Protein AF-A0A0H5C023-F1 (afdb_monomer)

Sequence (303 aa):
MDQTEVYETSSVDDDYALANEPELTTRDSIEELHVDLDAVRDKFERSGAVHNCCSDFDDRIDHGGKGFKTYGRQPLTVRIDLLKQELDELISEIDETNDEKAQSEKDQLIRLFEEAQTKVKQRGKIVLSSLDAVQPEVNECHKNAAVDSGSLVRLEDRISQLEGLIGKTDDSSSLQQQINQLQRHLQLVSSDSMLQQIMGTVEQVNKRFEQSIALRRNVEMEIEIQEDVKIHELYELVIATKDIQHQLPLLIDRLESLNELHFKTATAVSTVDEMDDKLMTLSKDLDNWEHCLSQLESKFQSI

Secondary structure (DSSP, 8-state):
----S----------------------TTS------HHHHHHHHHHT-------------TTS--SS--------HHHHHHHHHHHHHHHHHHHHHS--HHHHHHHHHHHHHHHHHHHHHHHHHHHHHHHHTT---------SSS-S-HHHHHHHHHHHHHHHHHH----TTS-HHHHHHHHHHHHHHHHTHHHHHHHHHHHHHHHHHHHHHHHHHHTS-----HHHHHHHHHHHHHHHHHHHHHHHHHHHHHHHHHHHHHHHHHHHHHHHHHHHHHHHHHHHHHHHHHHHHHHHHHHHHHT-

Structure (mmCIF, N/CA/C/O backbone):
data_AF-A0A0H5C023-F1
#
_entry.id   AF-A0A0H5C023-F1
#
loop_
_atom_site.group_PDB
_atom_site.id
_atom_site.type_symbol
_atom_site.label_atom_id
_atom_site.label_alt_id
_atom_site.label_comp_id
_atom_site.label_asym_id
_atom_site.label_entity_id
_atom_site.label_seq_id
_atom_site.pdbx_PDB_ins_code
_atom_site.Cartn_x
_atom_site.Cartn_y
_atom_site.Cartn_z
_atom_site.occupancy
_atom_site.B_iso_or_equiv
_atom_site.auth_seq_id
_atom_site.auth_comp_id
_atom_site.auth_asym_id
_atom_site.auth_atom_id
_atom_site.pdbx_PDB_model_num
ATOM 1 N N . MET A 1 1 ? -12.651 42.160 31.215 1.00 43.47 1 MET A N 1
ATOM 2 C CA . MET A 1 1 ? -13.299 42.069 29.896 1.00 43.47 1 MET A CA 1
ATOM 3 C C . MET A 1 1 ? -13.308 40.595 29.566 1.00 43.47 1 MET A C 1
ATOM 5 O O . MET A 1 1 ? -12.306 40.116 29.066 1.00 43.47 1 MET A O 1
ATOM 9 N N . ASP A 1 2 ? -14.368 39.886 29.947 1.00 55.00 2 ASP A N 1
ATOM 10 C CA . ASP A 1 2 ? -14.597 38.525 29.455 1.00 55.00 2 ASP A CA 1
ATOM 11 C C . ASP A 1 2 ? -15.276 38.669 28.103 1.00 55.00 2 ASP A C 1
ATOM 13 O O . ASP A 1 2 ? -16.466 38.972 28.019 1.00 55.00 2 ASP A O 1
ATOM 17 N N . GLN A 1 3 ? -14.481 38.582 27.045 1.00 68.38 3 GLN A N 1
ATOM 18 C CA . GLN A 1 3 ? -15.005 38.366 25.709 1.00 68.38 3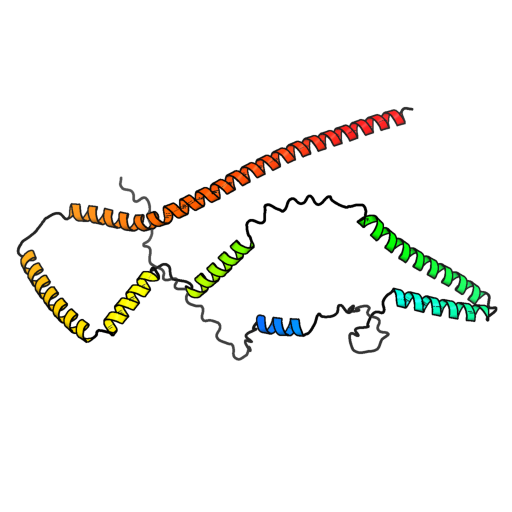 GLN A CA 1
ATOM 19 C C . GLN A 1 3 ? -14.868 36.878 25.438 1.00 68.38 3 GLN A C 1
ATOM 21 O O . GLN A 1 3 ? -13.769 36.338 25.507 1.00 68.38 3 GLN A O 1
ATOM 26 N N . THR A 1 4 ? -15.989 36.225 25.157 1.00 73.19 4 THR A N 1
ATOM 27 C CA . THR A 1 4 ? -16.009 34.874 24.607 1.00 73.19 4 THR A CA 1
ATOM 28 C C . THR A 1 4 ? -15.176 34.884 23.326 1.00 73.19 4 THR A C 1
ATOM 30 O O . THR A 1 4 ? -15.467 35.662 22.416 1.00 73.19 4 THR A O 1
ATOM 33 N N . GLU A 1 5 ? -14.113 34.076 23.275 1.00 79.81 5 GLU A N 1
ATOM 34 C CA . GLU A 1 5 ? -13.172 34.050 22.142 1.00 79.81 5 GLU A CA 1
ATOM 35 C C . GLU A 1 5 ? -13.842 33.589 20.843 1.00 79.81 5 GLU A C 1
ATOM 37 O O . GLU A 1 5 ? -13.402 33.934 19.748 1.00 79.81 5 GLU A O 1
ATOM 42 N N . VAL A 1 6 ? -14.943 32.850 20.970 1.00 81.56 6 VAL A N 1
ATOM 43 C CA . VAL A 1 6 ? -15.654 32.236 19.860 1.00 81.56 6 VAL A CA 1
ATOM 44 C C . VAL A 1 6 ? -17.160 32.434 20.049 1.00 81.56 6 VAL A C 1
ATOM 46 O O . VAL A 1 6 ? -17.727 32.055 21.074 1.00 81.56 6 VAL A O 1
ATOM 49 N N . TYR A 1 7 ? -17.805 33.059 19.060 1.00 83.81 7 TYR A N 1
ATOM 50 C CA . TYR A 1 7 ? -19.263 33.173 18.963 1.00 83.81 7 TYR A CA 1
ATOM 51 C C . TYR A 1 7 ? -19.748 32.195 17.897 1.00 83.81 7 TYR A C 1
ATOM 53 O O . TYR A 1 7 ? -19.774 32.523 16.711 1.00 83.81 7 TYR A O 1
ATOM 61 N N . GLU A 1 8 ? -20.115 30.994 18.325 1.00 83.69 8 GLU A N 1
ATOM 62 C CA . GLU A 1 8 ? -20.654 29.952 17.453 1.00 83.69 8 GLU A CA 1
ATOM 63 C C . GLU A 1 8 ? -22.173 29.831 17.605 1.00 83.69 8 GLU A C 1
ATOM 65 O O . GLU A 1 8 ? -22.750 30.069 18.670 1.00 83.69 8 GLU A O 1
ATOM 70 N N . THR A 1 9 ? -22.842 29.476 16.508 1.00 80.44 9 THR A N 1
ATOM 71 C CA . THR A 1 9 ? -24.233 29.018 16.537 1.00 80.44 9 THR A CA 1
ATOM 72 C C . THR A 1 9 ? -24.276 27.638 17.185 1.00 80.44 9 THR A C 1
ATOM 74 O O . THR A 1 9 ? -23.413 26.820 16.884 1.00 80.44 9 THR A O 1
ATOM 77 N N . SER A 1 10 ? -25.266 27.380 18.051 1.00 79.69 10 SER A N 1
ATOM 78 C CA . SER A 1 10 ? -25.478 26.074 18.700 1.00 79.69 10 SER A CA 1
ATOM 79 C C . SER A 1 10 ? -25.239 24.938 17.709 1.00 79.69 10 SER A C 1
ATOM 81 O O . SER A 1 10 ? -25.924 24.898 16.686 1.00 79.69 10 SER A O 1
ATOM 83 N N . SER A 1 11 ? -24.296 24.043 18.021 1.00 71.94 11 SER A N 1
ATOM 84 C CA . SER A 1 11 ? -24.100 22.801 17.275 1.00 71.94 11 SER A CA 1
ATOM 85 C C . SER A 1 11 ? -25.379 21.987 17.418 1.00 71.94 11 SER A C 1
ATOM 87 O O . SER A 1 11 ? -25.617 21.350 18.440 1.00 71.94 11 SER A O 1
ATOM 89 N N . VAL A 1 12 ? -26.277 22.132 16.451 1.00 76.56 12 VAL A N 1
ATOM 90 C CA . VAL A 1 12 ? -27.350 21.175 16.233 1.00 76.56 12 VAL A CA 1
ATOM 91 C C . VAL A 1 12 ? -26.671 20.019 15.528 1.00 76.56 12 VAL A C 1
ATOM 93 O O . VAL A 1 12 ? -25.988 20.239 14.527 1.00 76.56 12 VAL A O 1
ATOM 96 N N . ASP A 1 13 ? -26.816 18.818 16.079 1.00 66.19 13 ASP A N 1
ATOM 97 C CA . ASP A 1 13 ? -26.500 17.595 15.356 1.00 66.19 13 ASP A CA 1
ATOM 98 C C . ASP A 1 13 ? -27.460 17.542 14.161 1.00 66.19 13 ASP A C 1
ATOM 100 O O . ASP A 1 13 ? -28.575 17.025 14.244 1.00 66.19 13 ASP A O 1
ATOM 104 N N . ASP A 1 14 ? -27.078 18.190 13.060 1.00 63.09 14 ASP A N 1
ATOM 105 C CA . ASP A 1 14 ? -27.665 17.912 11.765 1.00 63.09 14 ASP A CA 1
ATOM 106 C C . ASP A 1 14 ? -27.292 16.455 11.501 1.00 63.09 14 ASP A C 1
ATOM 108 O O . ASP A 1 14 ? -26.168 16.159 11.090 1.00 63.09 14 ASP A O 1
ATOM 112 N N . ASP A 1 15 ? -28.208 15.541 11.827 1.00 57.62 15 ASP A N 1
ATOM 113 C CA . ASP A 1 15 ? -28.147 14.130 11.471 1.00 57.62 15 ASP A CA 1
ATOM 114 C C . ASP A 1 15 ? -28.107 14.037 9.935 1.00 57.62 15 ASP A C 1
ATOM 116 O O . ASP A 1 15 ? -29.080 13.687 9.266 1.00 57.62 15 ASP A O 1
ATOM 120 N N . TYR A 1 16 ? -26.937 14.298 9.352 1.00 58.66 16 TYR A N 1
ATOM 121 C CA . TYR A 1 16 ? -26.513 13.753 8.074 1.00 58.66 16 TYR A CA 1
ATOM 122 C C . TYR A 1 16 ? -26.214 12.265 8.282 1.00 58.66 16 TYR A C 1
ATOM 124 O O . TYR A 1 16 ? -25.168 11.760 7.875 1.00 58.66 16 TYR A O 1
ATOM 132 N N . ALA A 1 17 ? -27.143 11.526 8.901 1.00 62.53 17 ALA A N 1
ATOM 133 C CA . ALA A 1 17 ? -27.296 10.140 8.526 1.00 62.53 17 ALA A CA 1
ATOM 134 C C . ALA A 1 17 ? -27.421 10.200 7.008 1.00 62.53 17 ALA A C 1
ATOM 136 O O . ALA A 1 17 ? -28.341 10.855 6.512 1.00 62.53 17 ALA A O 1
ATOM 137 N N . LEU A 1 18 ? -26.433 9.652 6.290 1.00 59.00 18 LEU A N 1
ATOM 138 C CA . LEU A 1 18 ? -26.513 9.459 4.851 1.00 59.00 18 LEU A CA 1
ATOM 139 C C . LEU A 1 18 ? -27.898 8.875 4.625 1.00 59.00 18 LEU A C 1
ATOM 141 O O . LEU A 1 18 ? -28.148 7.716 4.960 1.00 59.00 18 LEU A O 1
ATOM 145 N N . ALA A 1 19 ? -28.826 9.714 4.164 1.00 59.12 19 ALA A N 1
ATOM 146 C CA . ALA A 1 19 ? -30.076 9.243 3.639 1.00 59.12 19 ALA A CA 1
ATOM 147 C C . ALA A 1 19 ? -29.581 8.376 2.504 1.00 59.12 19 ALA A C 1
ATOM 149 O O . ALA A 1 19 ? -29.075 8.922 1.525 1.00 59.12 19 ALA A O 1
ATOM 150 N N . ASN A 1 20 ? -29.555 7.057 2.728 1.00 61.50 20 ASN A N 1
ATOM 151 C CA . ASN A 1 20 ? -29.233 6.096 1.697 1.00 61.50 20 ASN A CA 1
ATOM 152 C C . ASN A 1 20 ? -30.078 6.571 0.531 1.00 61.50 20 ASN A C 1
ATOM 154 O O . ASN A 1 20 ? -31.312 6.562 0.643 1.00 61.50 20 ASN A O 1
ATOM 158 N N . GLU A 1 21 ? -29.428 7.137 -0.497 1.00 63.94 21 GLU A N 1
ATOM 159 C CA . GLU A 1 21 ? -30.160 7.530 -1.686 1.00 63.94 21 GLU A CA 1
ATOM 160 C C . GLU A 1 21 ? -30.984 6.304 -2.036 1.00 63.94 21 GLU A C 1
ATOM 162 O O . GLU A 1 21 ? -30.451 5.195 -1.899 1.00 63.94 21 GLU A O 1
ATOM 167 N N . PRO A 1 22 ? -32.279 6.453 -2.358 1.00 63.59 22 PRO A N 1
ATOM 168 C CA . PRO A 1 22 ? -33.058 5.304 -2.758 1.00 63.59 22 PRO A CA 1
ATOM 169 C C . PRO A 1 22 ? -32.283 4.679 -3.909 1.00 63.59 22 PRO A C 1
ATOM 171 O O . PRO A 1 22 ? -32.239 5.258 -4.998 1.00 63.59 22 PRO A O 1
ATOM 174 N N . GLU A 1 23 ? -31.592 3.566 -3.622 1.00 63.34 23 GLU A N 1
ATOM 175 C CA . GLU A 1 23 ? -30.840 2.809 -4.608 1.00 63.34 23 GLU A CA 1
ATOM 176 C C . GLU A 1 23 ? -31.800 2.687 -5.774 1.00 63.34 23 GLU A C 1
ATOM 178 O O . GLU A 1 23 ? -32.972 2.379 -5.539 1.00 63.34 23 GLU A O 1
ATOM 183 N N . LEU A 1 24 ? -31.370 3.068 -6.982 1.00 62.59 24 LEU A N 1
ATOM 184 C CA . LEU A 1 24 ? -32.211 2.987 -8.170 1.00 62.59 24 LEU A CA 1
ATOM 185 C C . LEU A 1 24 ? -32.702 1.546 -8.261 1.00 62.59 24 LEU A C 1
ATOM 187 O O . LEU A 1 24 ? -32.000 0.687 -8.779 1.00 62.59 24 LEU A O 1
ATOM 191 N N . THR A 1 25 ? -33.876 1.278 -7.692 1.00 61.06 25 THR A N 1
ATOM 192 C CA . THR A 1 25 ? -34.386 -0.072 -7.546 1.00 61.06 25 THR A CA 1
ATOM 193 C C . THR A 1 25 ? -34.566 -0.574 -8.958 1.00 61.06 25 THR A C 1
ATOM 195 O O . THR A 1 25 ? -35.332 0.035 -9.713 1.00 61.06 25 THR A O 1
ATOM 198 N N . THR A 1 26 ? -33.793 -1.604 -9.302 1.00 62.03 26 THR A N 1
ATOM 199 C CA . THR A 1 26 ? -33.986 -2.546 -10.406 1.00 62.03 26 THR A CA 1
ATOM 200 C C . THR A 1 26 ? -35.057 -2.092 -11.392 1.00 62.03 26 THR A C 1
ATOM 202 O O . THR A 1 26 ? -36.256 -2.269 -11.162 1.00 62.03 26 THR A O 1
ATOM 205 N N . ARG A 1 27 ? -34.649 -1.462 -12.494 1.00 71.25 27 ARG A N 1
ATOM 206 C CA . ARG A 1 27 ? -35.594 -1.141 -13.567 1.00 71.25 27 ARG A CA 1
ATOM 207 C C . ARG A 1 27 ? -36.009 -2.448 -14.234 1.00 71.25 27 ARG A C 1
ATOM 209 O O . ARG A 1 27 ? -35.150 -3.114 -14.791 1.00 71.25 27 ARG A O 1
ATOM 216 N N . ASP A 1 28 ? -37.309 -2.737 -14.314 1.00 71.56 28 ASP A N 1
ATOM 217 C CA . ASP A 1 28 ? -37.844 -3.925 -15.016 1.00 71.56 28 ASP A CA 1
ATOM 218 C C . ASP A 1 28 ? -37.379 -4.053 -16.485 1.00 71.56 28 ASP A C 1
ATOM 220 O O . ASP A 1 28 ? -37.511 -5.104 -17.104 1.00 71.56 28 ASP A O 1
ATOM 224 N N . SER A 1 29 ? -36.857 -2.971 -17.075 1.00 80.50 29 SER A N 1
ATOM 225 C CA . SER A 1 29 ? -36.330 -2.932 -18.447 1.00 80.50 29 SER A CA 1
ATOM 226 C C . SER A 1 29 ? -34.824 -3.208 -18.565 1.00 80.50 29 SER A C 1
ATOM 228 O O . SER A 1 29 ? -34.311 -3.204 -19.682 1.00 80.50 29 SER A O 1
ATOM 230 N N . ILE A 1 30 ? -34.103 -3.372 -17.452 1.00 77.88 30 ILE A N 1
ATOM 231 C CA . ILE A 1 30 ? -32.650 -3.569 -17.424 1.00 77.88 30 ILE A CA 1
ATOM 232 C C . ILE A 1 30 ? -32.354 -4.859 -16.661 1.00 77.88 30 ILE A C 1
ATOM 234 O O . ILE A 1 30 ? -32.595 -4.953 -15.462 1.00 77.88 30 ILE A O 1
ATOM 238 N N . GLU A 1 31 ? -31.799 -5.848 -17.359 1.00 76.62 31 GLU A N 1
ATOM 239 C CA . GLU A 1 31 ? -31.225 -7.023 -16.709 1.00 76.62 31 GLU A CA 1
ATOM 240 C C . GLU A 1 31 ? -29.891 -6.628 -16.063 1.00 76.62 31 GLU A C 1
ATOM 242 O O . GLU A 1 31 ? -28.879 -6.441 -16.742 1.00 76.62 31 GLU A O 1
ATOM 247 N N . GLU A 1 32 ? -29.884 -6.480 -14.741 1.00 74.06 32 GLU A N 1
ATOM 248 C CA . GLU A 1 32 ? -28.652 -6.328 -13.970 1.00 74.06 32 GLU A CA 1
ATOM 249 C C . GLU A 1 32 ? -27.957 -7.688 -13.858 1.00 74.06 32 GLU A C 1
ATOM 251 O O . GLU A 1 32 ? -28.268 -8.516 -13.001 1.00 74.06 32 GLU A O 1
ATOM 256 N N . LEU A 1 33 ? -27.012 -7.950 -14.762 1.00 77.06 33 LEU A N 1
ATOM 257 C CA . LEU A 1 33 ? -26.137 -9.108 -14.639 1.00 77.06 33 LEU A CA 1
ATOM 258 C C . LEU A 1 33 ? -25.046 -8.828 -13.606 1.00 77.06 33 LEU A C 1
ATOM 260 O O . LEU A 1 33 ? -24.178 -7.979 -13.809 1.00 77.06 33 LEU A O 1
ATOM 264 N N . HIS A 1 34 ? -25.044 -9.610 -12.528 1.00 81.50 34 HIS A N 1
ATOM 265 C CA . HIS A 1 34 ? -23.890 -9.695 -11.646 1.00 81.50 34 HIS A CA 1
ATOM 266 C C . HIS A 1 34 ? -22.738 -10.383 -12.389 1.00 81.50 34 HIS A C 1
ATOM 268 O O . HIS A 1 34 ? -22.819 -11.563 -12.744 1.00 81.50 34 HIS A O 1
ATOM 274 N N . VAL A 1 35 ? -21.672 -9.628 -12.651 1.00 82.69 35 VAL A N 1
ATOM 275 C CA . VAL A 1 35 ? -20.469 -10.147 -13.299 1.00 82.69 35 VAL A CA 1
ATOM 276 C C . VAL A 1 35 ? -19.491 -10.595 -12.223 1.00 82.69 35 VAL A C 1
ATOM 278 O O . VAL A 1 35 ? -18.803 -9.780 -11.616 1.00 82.69 35 VAL A O 1
ATOM 281 N N . ASP A 1 36 ? -19.410 -11.906 -12.023 1.00 87.38 36 ASP A N 1
ATOM 282 C CA . ASP A 1 36 ? -18.341 -12.514 -11.238 1.00 87.38 36 ASP A CA 1
ATOM 283 C C . ASP A 1 36 ? -17.033 -12.466 -12.047 1.00 87.38 36 ASP A C 1
ATOM 285 O O . ASP A 1 36 ? -16.843 -13.206 -13.020 1.00 87.38 36 ASP A O 1
ATOM 289 N N . LEU A 1 37 ? -16.150 -11.543 -11.664 1.00 88.06 37 LEU A N 1
ATOM 290 C CA . LEU A 1 37 ? -14.872 -11.306 -12.332 1.00 88.06 37 LEU A CA 1
ATOM 291 C C . LEU A 1 37 ? -13.953 -12.529 -12.276 1.00 88.06 37 LEU A C 1
ATOM 293 O O . LEU A 1 37 ? -13.235 -12.777 -13.246 1.00 88.06 37 LEU A O 1
ATOM 297 N N . ASP A 1 38 ? -14.000 -13.315 -11.199 1.00 88.31 38 ASP A N 1
ATOM 298 C CA . ASP A 1 38 ? -13.168 -14.509 -11.064 1.00 88.31 38 ASP A CA 1
ATOM 299 C C . ASP A 1 38 ? -13.664 -15.615 -12.001 1.00 88.31 38 ASP A C 1
ATOM 301 O O . ASP A 1 38 ? -12.878 -16.201 -12.749 1.00 88.31 38 ASP A O 1
ATOM 305 N N . ALA A 1 39 ? -14.981 -15.829 -12.072 1.00 87.12 39 ALA A N 1
ATOM 306 C CA . ALA A 1 39 ? -15.564 -16.781 -13.017 1.00 87.12 39 ALA A CA 1
ATOM 307 C C . ALA A 1 39 ? -15.345 -16.375 -14.485 1.00 87.12 39 ALA A C 1
ATOM 309 O O . ALA A 1 39 ? -15.209 -17.233 -15.365 1.00 87.12 39 ALA A O 1
ATOM 310 N N . VAL A 1 40 ? -15.331 -15.072 -14.780 1.00 86.69 40 VAL A N 1
ATOM 311 C CA . VAL A 1 40 ? -15.011 -14.550 -16.115 1.00 86.69 40 VAL A CA 1
ATOM 312 C C . VAL A 1 40 ? -13.533 -14.758 -16.436 1.00 86.69 40 VAL A C 1
ATOM 314 O O . VAL A 1 40 ? -13.225 -15.250 -17.525 1.00 86.69 40 VAL A O 1
ATOM 317 N N . ARG A 1 41 ? -12.627 -14.459 -15.497 1.00 86.81 41 ARG A N 1
ATOM 318 C CA . ARG A 1 41 ? -11.186 -14.690 -15.661 1.00 86.81 41 ARG A CA 1
ATOM 319 C C . ARG A 1 41 ? -10.903 -16.154 -15.985 1.00 86.81 41 ARG A C 1
ATOM 321 O O . ARG A 1 41 ? -10.286 -16.434 -17.010 1.00 86.81 41 ARG A O 1
ATOM 328 N N . ASP A 1 42 ? -11.465 -17.076 -15.210 1.00 87.69 42 ASP A N 1
ATOM 329 C CA . ASP A 1 42 ? -11.326 -18.518 -15.429 1.00 87.69 42 ASP A CA 1
ATOM 330 C C . ASP A 1 42 ? -11.788 -18.958 -16.827 1.00 87.69 42 ASP A C 1
ATOM 332 O O . ASP A 1 42 ? -11.167 -19.815 -17.463 1.00 87.69 42 ASP A O 1
ATOM 336 N N . LYS A 1 43 ? -12.886 -18.384 -17.333 1.00 85.19 43 LYS A N 1
ATOM 337 C CA . LYS A 1 43 ? -13.396 -18.693 -18.677 1.00 85.19 43 LYS A CA 1
ATOM 338 C C . LYS A 1 43 ? -12.441 -18.220 -19.770 1.00 85.19 43 LYS A C 1
ATOM 340 O O . LYS A 1 43 ? -12.205 -18.966 -20.720 1.00 85.19 43 LYS A O 1
ATOM 345 N N . PHE A 1 44 ? -11.893 -17.012 -19.650 1.00 83.12 44 PHE A N 1
ATOM 346 C CA . PHE A 1 44 ? -11.016 -16.443 -20.674 1.00 83.12 44 PHE A CA 1
ATOM 347 C C . PHE A 1 44 ? -9.607 -17.033 -20.646 1.00 83.12 44 PHE A C 1
ATOM 349 O O . PHE A 1 44 ? -9.070 -17.318 -21.717 1.00 83.12 44 PHE A O 1
ATOM 356 N N . GLU A 1 45 ? -9.058 -17.324 -19.464 1.00 83.44 45 GLU A N 1
ATOM 357 C CA . GLU A 1 45 ? -7.784 -18.040 -19.322 1.00 83.44 45 GLU A CA 1
ATOM 358 C C . GLU A 1 45 ? -7.848 -19.432 -19.966 1.00 83.44 45 GLU A C 1
ATOM 360 O O . GLU A 1 45 ? -6.923 -19.844 -20.669 1.00 83.44 45 GLU A O 1
ATOM 365 N N . ARG A 1 46 ? -8.979 -20.137 -19.812 1.00 78.56 46 ARG A N 1
ATOM 366 C CA . ARG A 1 46 ? -9.205 -21.443 -20.455 1.00 78.56 46 ARG A CA 1
ATOM 367 C C . ARG A 1 46 ? -9.501 -21.349 -21.950 1.00 78.56 46 ARG A C 1
ATOM 369 O O . ARG A 1 46 ? -9.243 -22.318 -22.660 1.00 78.56 46 ARG A O 1
ATOM 376 N N . SER A 1 47 ? -10.032 -20.224 -22.439 1.00 76.06 47 SER A N 1
ATOM 377 C CA . SER A 1 47 ? -10.354 -20.049 -23.867 1.00 76.06 47 SER A CA 1
ATOM 378 C C . SER A 1 47 ? -9.115 -19.941 -24.771 1.00 76.06 47 SER A C 1
ATOM 380 O O . SER A 1 47 ? -9.239 -20.018 -25.992 1.00 76.06 47 SER A O 1
ATOM 382 N N . GLY A 1 48 ? -7.920 -19.870 -24.173 1.00 65.69 48 GLY A N 1
ATOM 383 C CA . GLY A 1 48 ? -6.644 -19.845 -24.874 1.00 65.69 48 GLY A CA 1
ATOM 384 C C . GLY A 1 48 ? -6.239 -18.434 -25.289 1.00 65.69 48 GLY A C 1
ATOM 385 O O . GLY A 1 48 ? -7.070 -17.553 -25.500 1.00 65.69 48 GLY A O 1
ATOM 386 N N . ALA A 1 49 ? -4.928 -18.207 -25.391 1.00 69.19 49 ALA A N 1
ATOM 387 C CA . ALA A 1 49 ? -4.396 -16.935 -25.859 1.00 69.19 49 ALA A CA 1
ATOM 388 C C . ALA A 1 49 ? -4.930 -16.640 -27.267 1.00 69.19 49 ALA A C 1
ATOM 390 O O . ALA A 1 49 ? -4.753 -17.441 -28.187 1.00 69.19 49 ALA A O 1
ATOM 391 N N . VAL A 1 50 ? -5.568 -15.481 -27.440 1.00 69.56 50 VAL A N 1
ATOM 392 C CA . VAL A 1 50 ? -5.997 -15.011 -28.758 1.00 69.56 50 VAL A CA 1
ATOM 393 C C . VAL A 1 50 ? -4.751 -14.895 -29.632 1.00 69.56 50 VAL A C 1
ATOM 395 O O . VAL A 1 50 ? -3.847 -14.106 -29.352 1.00 69.56 50 VAL A O 1
ATOM 398 N N . HIS A 1 51 ? -4.669 -15.722 -30.673 1.00 63.03 51 HIS A N 1
ATOM 399 C CA . HIS A 1 51 ? -3.557 -15.661 -31.609 1.00 63.03 51 HIS A CA 1
ATOM 400 C C . HIS A 1 51 ? -3.525 -14.284 -32.274 1.00 63.03 51 HIS A C 1
ATOM 402 O O . HIS A 1 51 ? -4.544 -13.807 -32.777 1.00 63.03 51 HIS A O 1
ATOM 408 N N . ASN A 1 52 ? -2.344 -13.660 -32.306 1.00 58.66 52 ASN A N 1
ATOM 409 C CA . ASN A 1 52 ? -2.108 -12.422 -33.044 1.00 58.66 52 ASN A CA 1
ATOM 410 C C . ASN A 1 52 ? -2.081 -12.721 -34.552 1.00 58.66 52 ASN A C 1
ATOM 412 O O . ASN A 1 52 ? -1.031 -12.779 -35.192 1.00 58.66 52 ASN A O 1
ATOM 416 N N . CYS A 1 53 ? -3.254 -13.010 -35.102 1.00 56.66 53 CYS A N 1
ATOM 417 C CA . CYS A 1 53 ? -3.468 -13.157 -36.526 1.00 56.66 53 CYS A CA 1
ATOM 418 C C . CYS A 1 53 ? -3.631 -11.748 -37.094 1.00 56.66 53 CYS A C 1
ATOM 420 O O . CYS A 1 53 ? -4.566 -11.045 -36.710 1.00 56.66 53 CYS A O 1
ATOM 422 N N . CYS A 1 54 ? -2.711 -11.331 -37.971 1.00 56.19 54 CYS A N 1
ATOM 423 C CA . CYS A 1 54 ? -2.742 -10.026 -38.629 1.00 56.19 54 CYS A CA 1
ATOM 424 C C . CYS A 1 54 ? -4.154 -9.740 -39.154 1.00 56.19 54 CYS A C 1
ATOM 426 O O . CYS A 1 54 ? -4.622 -10.411 -40.073 1.00 56.19 54 CYS A O 1
ATOM 428 N N . SER A 1 55 ? -4.834 -8.776 -38.535 1.00 57.41 55 SER A N 1
ATOM 429 C CA . SER A 1 55 ? -6.091 -8.254 -39.056 1.00 57.41 55 SER A CA 1
ATOM 430 C C . SER A 1 55 ? -5.729 -7.359 -40.228 1.00 57.41 55 SER A C 1
ATOM 432 O O . SER A 1 55 ? -5.115 -6.311 -40.043 1.00 57.41 55 SER A O 1
ATOM 434 N N . ASP A 1 56 ? -6.001 -7.852 -41.430 1.00 56.94 56 ASP A N 1
ATOM 435 C CA . ASP A 1 56 ? -5.755 -7.120 -42.662 1.00 56.94 56 ASP A CA 1
ATOM 436 C C . ASP A 1 56 ? -6.908 -6.137 -42.905 1.00 56.94 56 ASP A C 1
ATOM 438 O O . ASP A 1 56 ? -8.078 -6.531 -42.898 1.00 56.94 56 ASP A O 1
ATOM 442 N N . PHE A 1 57 ? -6.560 -4.863 -43.074 1.00 59.66 57 PHE A N 1
ATOM 443 C CA . PHE A 1 57 ? -7.467 -3.781 -43.462 1.00 59.66 57 PHE A CA 1
ATOM 444 C C . PHE A 1 57 ? -7.119 -3.239 -44.853 1.00 59.66 57 PHE A C 1
ATOM 446 O O . PHE A 1 57 ? -7.687 -2.227 -45.264 1.00 59.66 57 PHE A O 1
ATOM 453 N N . ASP A 1 58 ? -6.191 -3.879 -45.575 1.00 58.19 58 ASP A N 1
ATOM 454 C CA . ASP A 1 58 ? -5.940 -3.544 -46.965 1.00 58.19 58 ASP A CA 1
ATOM 455 C C . ASP A 1 58 ? -7.198 -3.932 -47.744 1.00 58.19 58 ASP A C 1
ATOM 457 O O . ASP A 1 58 ? -7.488 -5.108 -47.964 1.00 58.19 58 ASP A O 1
ATOM 461 N N . ASP A 1 59 ? -7.975 -2.911 -48.104 1.00 50.75 59 ASP A N 1
ATOM 462 C CA . ASP A 1 59 ? -9.275 -2.935 -48.780 1.00 50.75 59 ASP A CA 1
ATOM 463 C C . ASP A 1 59 ? -9.155 -3.480 -50.224 1.00 50.75 59 ASP A C 1
ATOM 465 O O . ASP A 1 59 ? -9.507 -2.840 -51.214 1.00 50.75 59 ASP A O 1
ATOM 469 N N . ARG A 1 60 ? -8.562 -4.670 -50.378 1.00 55.25 60 ARG A N 1
ATOM 470 C CA . ARG A 1 60 ? -8.433 -5.407 -51.634 1.00 55.25 60 ARG A CA 1
ATOM 471 C C . ARG A 1 60 ? -9.765 -6.084 -51.934 1.00 55.25 60 ARG A C 1
ATOM 473 O O . ARG A 1 60 ? -10.006 -7.236 -51.573 1.00 55.25 60 ARG A O 1
ATOM 480 N N . ILE A 1 61 ? -10.605 -5.347 -52.654 1.00 54.75 61 ILE A N 1
ATOM 481 C CA . ILE A 1 61 ? -11.956 -5.725 -53.106 1.00 54.75 61 ILE A CA 1
ATOM 482 C C . ILE A 1 61 ? -11.950 -6.978 -54.016 1.00 54.75 61 ILE A C 1
ATOM 484 O O . ILE A 1 61 ? -12.982 -7.614 -54.220 1.00 54.75 61 ILE A O 1
ATOM 488 N N . ASP A 1 62 ? -10.784 -7.401 -54.512 1.00 58.03 62 ASP A N 1
ATOM 489 C CA . ASP A 1 62 ? -10.648 -8.531 -55.441 1.00 58.03 62 ASP A CA 1
ATOM 490 C C . ASP A 1 62 ? -10.941 -9.902 -54.802 1.00 58.03 62 ASP A C 1
ATOM 492 O O . ASP A 1 62 ? -11.209 -10.878 -55.504 1.00 58.03 62 ASP A O 1
ATOM 496 N N . HIS A 1 63 ? -10.919 -10.009 -53.468 1.00 53.94 63 HIS A N 1
ATOM 497 C CA . HIS A 1 63 ? -11.281 -11.243 -52.768 1.00 53.94 63 HIS A CA 1
ATOM 498 C C . HIS A 1 63 ? -12.7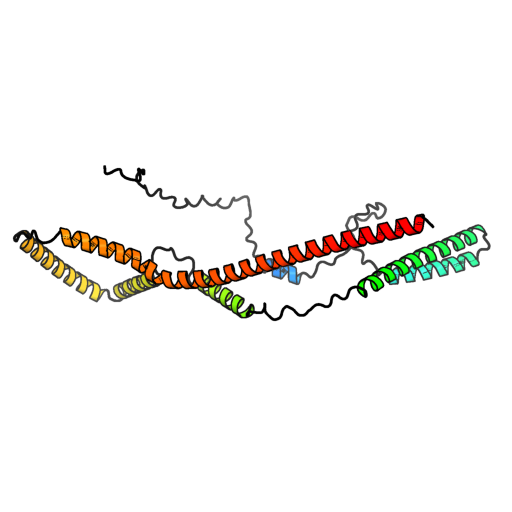48 -11.181 -52.335 1.00 53.94 63 HIS A C 1
ATOM 500 O O . HIS A 1 63 ? -13.063 -10.809 -51.209 1.00 53.94 63 HIS A O 1
ATOM 506 N N . GLY A 1 64 ? -13.656 -11.585 -53.230 1.00 48.72 64 GLY A N 1
ATOM 507 C CA . GLY A 1 64 ? -15.113 -11.621 -53.028 1.00 48.72 64 GLY A CA 1
ATOM 508 C C . GLY A 1 64 ? -15.614 -12.631 -51.980 1.00 48.72 64 GLY A C 1
ATOM 509 O O . GLY A 1 64 ? -16.477 -13.458 -52.269 1.00 48.72 64 GLY A O 1
ATOM 510 N N . GLY A 1 65 ? -15.081 -12.594 -50.758 1.00 54.72 65 GLY A N 1
ATOM 511 C CA . GLY A 1 65 ? -15.533 -13.384 -49.618 1.00 54.72 65 GLY A CA 1
ATOM 512 C C . GLY A 1 65 ? -16.031 -12.482 -48.494 1.00 54.72 65 GLY A C 1
ATOM 513 O O . GLY A 1 65 ? -15.292 -11.647 -47.991 1.00 54.72 65 GLY A O 1
ATOM 514 N N . LYS A 1 66 ? -17.280 -12.678 -48.066 1.00 54.75 66 LYS A N 1
ATOM 515 C CA . LYS A 1 66 ? -17.848 -12.027 -46.879 1.00 54.75 66 LYS A CA 1
ATOM 516 C C . LYS A 1 66 ? -17.118 -12.521 -45.623 1.00 54.75 66 LYS A C 1
ATOM 518 O O . LYS A 1 66 ? -17.438 -13.596 -45.124 1.00 54.75 66 LYS A O 1
ATOM 523 N N . GLY A 1 67 ? -16.155 -11.749 -45.125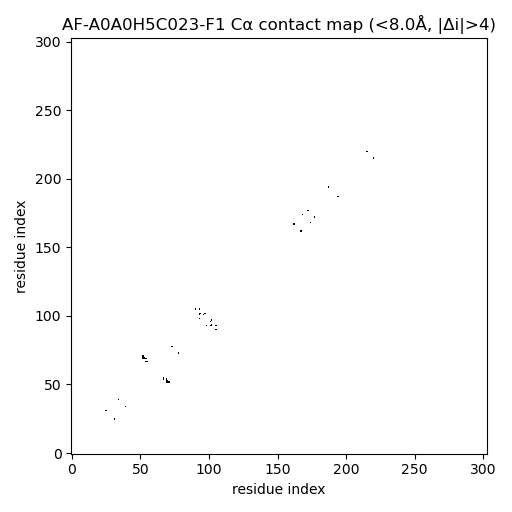 1.00 57.91 67 GLY A N 1
ATOM 524 C CA . GLY A 1 67 ? -15.597 -11.910 -43.781 1.00 57.91 67 GLY A CA 1
ATOM 525 C C . GLY A 1 67 ? -14.087 -11.708 -43.683 1.00 57.91 67 GLY A C 1
ATOM 526 O O . GLY A 1 67 ? -13.343 -11.979 -44.624 1.00 57.91 67 GLY A O 1
ATOM 527 N N . PHE A 1 68 ? -13.649 -11.278 -42.498 1.00 54.34 68 PHE A N 1
ATOM 528 C CA . PHE A 1 68 ? -12.245 -11.231 -42.103 1.00 54.34 68 PHE A CA 1
ATOM 529 C C . PHE A 1 68 ? -11.689 -12.656 -42.084 1.00 54.34 68 PHE A C 1
ATOM 531 O O . PHE A 1 68 ? -12.083 -13.480 -41.257 1.00 54.34 68 PHE A O 1
ATOM 538 N N . LYS A 1 69 ? -10.802 -12.976 -43.024 1.00 53.69 69 LYS A N 1
ATOM 539 C CA . LYS A 1 69 ? -10.104 -14.261 -43.038 1.00 53.69 69 LYS A CA 1
ATOM 540 C C . LYS A 1 69 ? -8.788 -14.106 -42.296 1.00 53.69 69 LYS A C 1
ATOM 542 O O . LYS A 1 69 ? -7.941 -13.308 -42.682 1.00 53.69 69 LYS A O 1
ATOM 547 N N . THR A 1 70 ? -8.602 -14.901 -41.251 1.00 50.41 70 THR A N 1
ATOM 548 C CA . THR A 1 70 ? -7.298 -15.076 -40.622 1.00 50.41 70 THR A CA 1
ATOM 549 C C . THR A 1 70 ? -6.490 -16.043 -41.481 1.00 50.41 70 THR A C 1
ATOM 551 O O . THR A 1 70 ? -6.729 -17.249 -41.503 1.00 50.41 70 THR A O 1
ATOM 554 N N . TYR A 1 71 ? -5.541 -15.517 -42.249 1.00 54.91 71 TYR A N 1
ATOM 555 C CA . TYR A 1 71 ? -4.578 -16.366 -42.939 1.00 54.91 71 TYR A CA 1
ATOM 556 C C . TYR A 1 71 ? -3.423 -16.679 -41.991 1.00 54.91 71 TYR A C 1
ATOM 558 O O . TYR A 1 71 ? -2.831 -15.780 -41.391 1.00 54.91 71 TYR A O 1
ATOM 566 N N . GLY A 1 72 ? -3.066 -17.959 -41.883 1.00 55.00 72 GLY A N 1
ATOM 567 C CA . GLY A 1 72 ? -1.782 -18.348 -41.318 1.00 55.00 72 GLY A CA 1
ATOM 568 C C . GLY A 1 72 ? -0.680 -17.805 -42.221 1.00 55.00 72 GLY A C 1
ATOM 569 O O . GLY A 1 72 ? -0.430 -18.349 -43.296 1.00 55.00 72 GLY A O 1
ATOM 570 N N . ARG A 1 73 ? -0.047 -16.697 -41.827 1.00 60.06 73 ARG A N 1
ATOM 571 C CA . ARG A 1 73 ? 1.088 -16.147 -42.567 1.00 60.06 73 ARG A CA 1
ATOM 572 C C . ARG A 1 73 ? 2.226 -17.160 -42.489 1.00 60.06 73 ARG A C 1
ATOM 574 O O . ARG A 1 73 ? 2.785 -17.381 -41.418 1.00 60.06 73 ARG A O 1
ATOM 581 N N . GLN A 1 74 ? 2.567 -17.770 -43.623 1.00 61.88 74 GLN A N 1
ATOM 582 C CA . GLN A 1 74 ? 3.761 -18.605 -43.712 1.00 61.88 74 GLN A CA 1
ATOM 583 C C . GLN A 1 74 ? 4.988 -17.780 -43.290 1.00 61.88 74 GLN A C 1
ATOM 585 O O . GLN A 1 74 ? 5.066 -16.588 -43.624 1.00 61.88 74 GLN A O 1
ATOM 590 N N . PRO A 1 75 ? 5.940 -18.378 -42.556 1.00 69.31 75 PRO A N 1
ATOM 591 C CA . PRO A 1 75 ? 7.149 -17.678 -42.154 1.00 69.31 75 PRO A CA 1
ATOM 592 C C . PRO A 1 75 ? 7.879 -17.155 -43.394 1.00 69.31 75 PRO A C 1
ATOM 594 O O . PRO A 1 75 ? 7.960 -17.824 -44.425 1.00 69.31 75 PRO A O 1
ATOM 597 N N . LEU A 1 76 ? 8.397 -15.928 -43.291 1.00 69.94 76 LEU A N 1
ATOM 598 C CA . LEU A 1 76 ? 8.994 -15.191 -44.410 1.00 69.94 76 LEU A CA 1
ATOM 599 C C . LEU A 1 76 ? 10.113 -15.988 -45.101 1.00 69.94 76 LEU A C 1
ATOM 601 O O . LEU A 1 76 ? 10.287 -15.875 -46.307 1.00 69.94 76 LEU A O 1
ATOM 605 N N . THR A 1 77 ? 10.829 -16.819 -44.345 1.00 74.81 77 THR A N 1
ATOM 606 C CA . THR A 1 77 ? 11.877 -17.718 -44.839 1.00 74.81 77 THR A CA 1
ATOM 607 C C . THR A 1 77 ? 11.339 -18.741 -45.837 1.00 74.81 77 THR A C 1
ATOM 609 O O . THR A 1 77 ? 11.830 -18.804 -46.957 1.00 74.81 77 THR A O 1
ATOM 612 N N . VAL A 1 78 ? 10.270 -19.456 -45.479 1.00 78.62 78 VAL A N 1
ATOM 613 C CA . VAL A 1 78 ? 9.627 -20.457 -46.349 1.00 78.62 78 VAL A CA 1
ATOM 614 C C . VAL A 1 78 ? 9.080 -19.803 -47.616 1.00 78.62 78 VAL A C 1
ATOM 616 O O . VAL A 1 78 ? 9.228 -20.341 -48.708 1.00 78.62 78 VAL A O 1
ATOM 619 N N . ARG A 1 79 ? 8.505 -18.601 -47.495 1.00 77.38 79 ARG A N 1
ATOM 620 C CA . ARG A 1 79 ? 8.005 -17.855 -48.656 1.00 77.38 79 ARG A CA 1
ATOM 621 C C . ARG A 1 79 ? 9.127 -17.406 -49.596 1.00 77.38 79 ARG A C 1
ATOM 623 O O . ARG A 1 79 ? 8.942 -17.431 -50.806 1.00 77.38 79 ARG A O 1
ATOM 630 N N . ILE A 1 80 ? 10.274 -16.996 -49.056 1.00 78.56 80 ILE A N 1
ATOM 631 C CA . ILE A 1 80 ? 11.453 -16.641 -49.857 1.00 78.56 80 ILE A CA 1
ATOM 632 C C . ILE A 1 80 ? 11.978 -17.866 -50.611 1.00 78.56 80 ILE A C 1
ATOM 634 O O . ILE A 1 80 ? 12.375 -17.730 -51.761 1.00 78.56 80 ILE A O 1
ATOM 638 N N . ASP A 1 81 ? 11.976 -19.045 -49.991 1.00 77.69 81 ASP A N 1
ATOM 639 C CA . ASP A 1 81 ? 12.467 -20.265 -50.637 1.00 77.69 81 ASP A CA 1
ATOM 640 C C . ASP A 1 81 ? 11.533 -20.758 -51.752 1.00 77.69 81 ASP A C 1
ATOM 642 O O . ASP A 1 81 ? 12.020 -21.154 -52.807 1.00 77.69 81 ASP A O 1
ATOM 646 N N . LEU A 1 82 ? 10.211 -20.627 -51.585 1.00 81.38 82 LEU A N 1
ATOM 647 C CA . LEU A 1 82 ? 9.249 -20.875 -52.668 1.00 81.38 82 LEU A CA 1
ATOM 648 C C . LEU A 1 82 ? 9.452 -19.917 -53.849 1.00 81.38 82 LEU A C 1
ATOM 650 O O . LEU A 1 82 ? 9.502 -20.357 -54.992 1.00 81.38 82 LEU A O 1
ATOM 654 N N . LEU A 1 83 ? 9.635 -18.622 -53.570 1.00 82.31 83 LEU A N 1
ATOM 655 C CA . LEU A 1 83 ? 9.878 -17.624 -54.615 1.00 82.31 83 LEU A CA 1
ATOM 656 C C . LEU A 1 83 ? 11.191 -17.865 -55.370 1.00 82.31 83 LEU A C 1
ATOM 658 O O . LEU A 1 83 ? 11.264 -17.545 -56.548 1.00 82.31 83 LEU A O 1
ATOM 662 N N . LYS A 1 84 ? 12.222 -18.427 -54.723 1.00 80.56 84 LYS A N 1
ATOM 663 C CA . LYS A 1 84 ? 13.451 -18.841 -55.424 1.00 80.56 84 LYS A CA 1
ATOM 664 C C . LYS A 1 84 ? 13.179 -19.975 -56.400 1.00 80.56 84 LYS A C 1
ATOM 666 O O . LYS A 1 84 ? 13.632 -19.913 -57.530 1.00 80.56 84 LYS A O 1
ATOM 671 N N . GLN A 1 85 ? 12.436 -20.988 -55.961 1.00 82.81 85 GLN A N 1
ATOM 672 C CA . GLN A 1 85 ? 12.122 -22.138 -56.799 1.00 82.81 85 GLN A CA 1
ATOM 673 C C . GLN A 1 85 ? 11.287 -21.733 -58.023 1.00 82.81 85 GLN A C 1
ATOM 675 O O . GLN A 1 85 ? 11.579 -22.170 -59.129 1.00 82.81 85 GLN A O 1
ATOM 680 N N . GLU A 1 86 ? 10.292 -20.865 -57.830 1.00 83.69 86 GLU A N 1
ATOM 681 C CA . GLU A 1 86 ? 9.452 -20.338 -58.914 1.00 83.69 86 GLU A C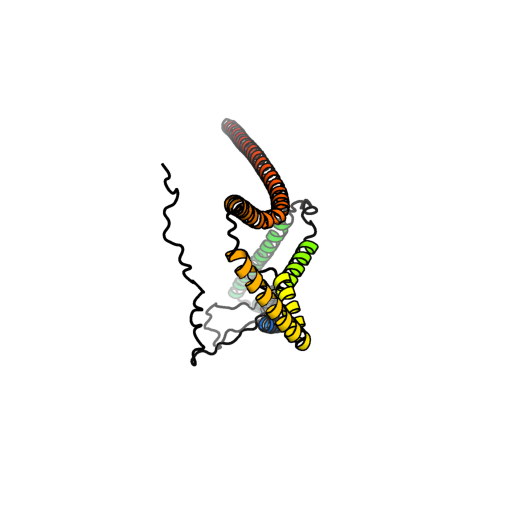A 1
ATOM 682 C C . GLU A 1 86 ? 10.256 -19.446 -59.878 1.00 83.69 86 GLU A C 1
ATOM 684 O O . GLU A 1 86 ? 10.067 -19.501 -61.091 1.00 83.69 86 GLU A O 1
ATOM 689 N N . LEU A 1 87 ? 11.209 -18.665 -59.355 1.00 82.00 87 LEU A N 1
ATOM 690 C CA . LEU A 1 87 ? 12.137 -17.882 -60.170 1.00 82.00 87 LEU A CA 1
ATOM 691 C C . LEU A 1 87 ? 13.046 -18.781 -61.022 1.00 82.00 87 LEU A C 1
ATOM 693 O O . LEU A 1 87 ? 13.248 -18.493 -62.198 1.00 82.00 87 LEU A O 1
ATOM 697 N N . ASP A 1 88 ? 13.580 -19.858 -60.445 1.00 81.25 88 ASP A N 1
ATOM 698 C CA . ASP A 1 88 ? 14.447 -20.808 -61.150 1.00 81.25 88 ASP A CA 1
ATOM 699 C C . ASP A 1 88 ? 13.686 -21.557 -62.261 1.00 81.25 88 ASP A C 1
ATOM 701 O O . ASP A 1 88 ? 14.231 -21.777 -63.345 1.00 81.25 88 ASP A O 1
ATOM 705 N N . GLU A 1 89 ? 12.416 -21.901 -62.027 1.00 85.31 89 GLU A N 1
ATOM 706 C CA . GLU A 1 89 ? 11.531 -22.506 -63.032 1.00 85.31 89 GLU A CA 1
ATOM 707 C C . GLU A 1 89 ? 11.266 -21.540 -64.198 1.00 85.31 89 GLU A C 1
ATOM 709 O O . GLU A 1 89 ? 11.509 -21.891 -65.354 1.00 85.31 89 GLU A O 1
ATOM 714 N N . LEU A 1 90 ? 10.899 -20.288 -63.900 1.00 79.69 90 LEU A N 1
ATOM 715 C CA . LEU A 1 90 ? 10.703 -19.240 -64.910 1.00 79.69 90 LEU A CA 1
ATOM 716 C C . LEU A 1 90 ? 11.977 -18.953 -65.712 1.00 79.69 90 LEU A C 1
ATOM 718 O O . LEU A 1 90 ? 11.916 -18.720 -66.918 1.00 79.69 90 LEU A O 1
ATOM 722 N N . ILE A 1 91 ? 13.143 -18.979 -65.065 1.00 78.88 91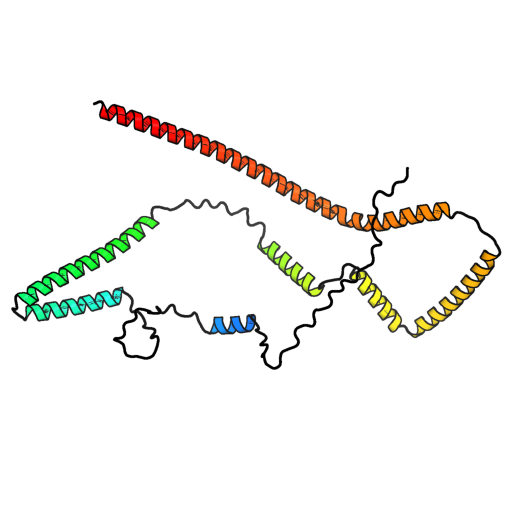 ILE A N 1
ATOM 723 C CA . ILE A 1 91 ? 14.435 -18.822 -65.740 1.00 78.88 91 ILE A CA 1
ATOM 724 C C . ILE A 1 91 ? 14.666 -19.957 -66.745 1.00 78.88 91 ILE A C 1
ATOM 726 O O . ILE A 1 91 ? 15.110 -19.685 -67.860 1.00 78.88 91 ILE A O 1
ATOM 730 N N . SER A 1 92 ? 14.345 -21.201 -66.376 1.00 80.06 92 SER A N 1
ATOM 731 C CA . SER A 1 92 ? 14.488 -22.358 -67.265 1.00 80.06 92 SER A CA 1
ATOM 732 C C . SER A 1 92 ? 13.548 -22.271 -68.471 1.00 80.06 92 SER A C 1
ATOM 734 O O . SER A 1 92 ? 13.979 -22.527 -69.592 1.00 80.06 92 SER A O 1
ATOM 736 N N . GLU A 1 93 ? 12.294 -21.857 -68.273 1.00 81.50 93 GLU A N 1
ATOM 737 C CA . GLU A 1 93 ? 11.323 -21.679 -69.367 1.00 81.50 93 GLU A CA 1
ATOM 738 C C . GLU A 1 93 ? 11.715 -20.537 -70.324 1.00 81.50 93 GLU A C 1
ATOM 740 O O . GLU A 1 93 ? 11.545 -20.631 -71.544 1.00 81.50 93 GLU A O 1
ATOM 745 N N . ILE A 1 94 ? 12.287 -19.456 -69.788 1.00 78.50 94 ILE A N 1
ATOM 746 C CA . ILE A 1 94 ? 12.772 -18.323 -70.587 1.00 78.50 94 ILE A CA 1
ATOM 747 C C . ILE A 1 94 ? 14.048 -18.687 -71.362 1.00 78.50 94 ILE A C 1
ATOM 749 O O . ILE A 1 94 ? 14.254 -18.187 -72.461 1.00 78.50 94 ILE A O 1
ATOM 753 N N . ASP A 1 95 ? 14.896 -19.581 -70.852 1.00 77.44 95 ASP A N 1
ATOM 754 C CA . ASP A 1 95 ? 16.088 -20.044 -71.580 1.00 77.44 95 ASP A CA 1
ATOM 755 C C . ASP A 1 95 ? 15.765 -21.002 -72.731 1.00 77.44 95 ASP A C 1
ATOM 757 O O . ASP A 1 95 ? 16.516 -21.081 -73.706 1.00 77.44 95 ASP A O 1
ATOM 761 N N . GLU A 1 96 ? 14.625 -21.687 -72.664 1.00 78.06 96 GLU A N 1
ATOM 762 C CA . GLU A 1 96 ? 14.101 -22.485 -73.775 1.00 78.06 96 GLU A CA 1
ATOM 763 C C . GLU A 1 96 ? 13.484 -21.617 -74.886 1.00 78.06 96 GLU A C 1
ATOM 765 O O . GLU A 1 96 ? 13.411 -22.039 -76.046 1.00 78.06 96 GLU A O 1
ATOM 770 N N . THR A 1 97 ? 13.085 -20.381 -74.568 1.00 69.50 97 THR A N 1
ATOM 771 C CA . THR A 1 97 ? 12.507 -19.426 -75.519 1.00 69.50 97 THR A CA 1
ATOM 772 C C . THR A 1 97 ? 13.548 -18.388 -75.947 1.00 69.50 97 THR A C 1
ATOM 774 O O . THR A 1 97 ? 14.028 -17.569 -75.175 1.00 69.50 97 THR A O 1
ATOM 777 N N . ASN A 1 98 ? 13.921 -18.385 -77.229 1.00 69.38 98 ASN A N 1
ATOM 778 C CA . ASN A 1 98 ? 14.987 -17.515 -77.754 1.00 69.38 98 ASN A CA 1
ATOM 779 C C . ASN A 1 98 ? 14.523 -16.053 -77.987 1.00 69.38 98 ASN A C 1
ATOM 781 O O . ASN A 1 98 ? 14.945 -15.402 -78.944 1.00 69.38 98 ASN A O 1
ATOM 785 N N . ASP A 1 99 ? 13.608 -15.558 -77.149 1.00 79.88 99 ASP A N 1
ATOM 786 C CA . ASP A 1 99 ? 13.006 -14.230 -77.241 1.00 79.88 99 ASP A CA 1
ATOM 787 C C . ASP A 1 99 ? 13.847 -13.198 -76.473 1.00 79.88 99 ASP A C 1
ATOM 789 O O . ASP A 1 99 ? 13.918 -13.194 -75.244 1.00 79.88 99 ASP A O 1
ATOM 793 N N . GLU A 1 100 ? 14.437 -12.244 -77.200 1.00 73.81 100 GLU A N 1
ATOM 794 C CA . GLU A 1 100 ? 15.321 -11.206 -76.637 1.00 73.81 100 GLU A CA 1
ATOM 795 C C . GLU A 1 100 ? 14.644 -10.345 -75.550 1.00 73.81 100 GLU A C 1
ATOM 797 O O . GLU A 1 100 ? 15.304 -9.844 -74.637 1.00 73.81 100 GLU A O 1
ATOM 802 N N . LYS A 1 101 ? 13.314 -10.184 -75.614 1.00 77.94 101 LYS A N 1
ATOM 803 C CA . LYS A 1 101 ? 12.539 -9.458 -74.593 1.00 77.94 101 LYS A CA 1
ATOM 804 C C . LYS A 1 101 ? 12.426 -10.239 -73.285 1.00 77.94 101 LYS A C 1
ATOM 806 O O . LYS A 1 101 ? 12.614 -9.649 -72.226 1.00 77.94 101 LYS A O 1
ATOM 811 N N . ALA A 1 102 ? 12.176 -11.545 -73.366 1.00 74.62 102 ALA A N 1
ATOM 812 C CA . ALA A 1 102 ? 12.064 -12.409 -72.195 1.00 74.62 102 ALA A CA 1
ATOM 813 C C . ALA A 1 102 ? 13.414 -12.514 -71.466 1.00 74.62 102 ALA A C 1
ATOM 815 O O . ALA A 1 102 ? 13.474 -12.417 -70.242 1.00 74.62 102 ALA A O 1
ATOM 816 N N . GLN A 1 103 ? 14.512 -12.570 -72.223 1.00 75.31 103 GLN A N 1
ATOM 817 C CA . GLN A 1 103 ? 15.872 -12.540 -71.677 1.00 75.31 103 GLN A CA 1
ATOM 818 C C . GLN A 1 103 ? 16.193 -11.207 -70.970 1.00 75.31 103 GLN A C 1
ATOM 820 O O . GLN A 1 103 ? 16.766 -11.200 -69.880 1.00 75.31 103 GLN A O 1
ATOM 825 N N . SER A 1 104 ? 15.747 -10.066 -71.514 1.00 79.56 104 SER A N 1
ATOM 826 C CA . SER A 1 104 ? 15.909 -8.774 -70.832 1.00 79.56 104 SER A CA 1
ATOM 827 C C . SER A 1 104 ? 15.070 -8.652 -69.552 1.00 79.56 104 SER A C 1
ATOM 829 O O . SER A 1 104 ? 15.493 -7.952 -68.630 1.00 79.56 104 SER A O 1
ATOM 831 N N . GLU A 1 105 ? 13.882 -9.253 -69.494 1.00 82.25 105 GLU A N 1
ATOM 832 C CA . GLU A 1 105 ? 13.035 -9.257 -68.292 1.00 82.25 105 GLU A CA 1
ATOM 833 C C . GLU A 1 105 ? 13.599 -10.196 -67.217 1.00 82.25 105 GLU A C 1
ATOM 835 O O . GLU A 1 105 ? 13.632 -9.829 -66.040 1.00 82.25 105 GLU A O 1
ATOM 840 N N . LYS A 1 106 ? 14.161 -11.342 -67.622 1.00 81.19 106 LYS A N 1
ATOM 841 C CA . LYS A 1 106 ? 14.922 -12.251 -66.754 1.00 81.19 106 LYS A CA 1
ATOM 842 C C . LYS A 1 106 ? 16.074 -11.531 -66.049 1.00 81.19 106 LYS A C 1
ATOM 844 O O . LYS A 1 106 ? 16.182 -11.594 -64.823 1.00 81.19 106 LYS A O 1
ATOM 849 N N . ASP A 1 107 ? 16.887 -10.779 -66.789 1.00 80.69 107 ASP A N 1
ATOM 850 C CA . ASP A 1 107 ? 18.001 -10.017 -66.213 1.00 80.69 107 ASP A CA 1
ATOM 851 C C . ASP A 1 107 ? 17.535 -8.945 -65.213 1.00 80.69 107 ASP A C 1
ATOM 853 O O . ASP A 1 107 ? 18.211 -8.673 -64.215 1.00 80.69 107 ASP A O 1
ATOM 857 N N . GLN A 1 108 ? 16.375 -8.325 -65.449 1.00 84.75 108 GLN A N 1
ATOM 858 C CA . GLN A 1 108 ? 15.789 -7.356 -64.518 1.00 84.75 108 GLN A CA 1
ATOM 859 C C . GLN A 1 108 ? 15.277 -8.032 -63.243 1.00 84.75 108 GLN A C 1
ATOM 861 O O . GLN A 1 108 ? 15.480 -7.508 -62.145 1.00 84.75 108 GLN A O 1
ATOM 866 N N . LEU A 1 109 ? 14.653 -9.203 -63.369 1.00 81.50 109 LEU A N 1
ATOM 867 C CA . LEU A 1 109 ? 14.081 -9.938 -62.246 1.00 81.50 109 LEU A CA 1
ATOM 868 C C . LEU A 1 109 ? 15.167 -10.481 -61.305 1.00 81.50 109 LEU A C 1
ATOM 870 O O . LEU A 1 109 ? 15.044 -10.346 -60.086 1.00 81.50 109 LEU A O 1
ATOM 874 N N . ILE A 1 110 ? 16.274 -10.986 -61.862 1.00 82.69 110 ILE A N 1
ATOM 875 C CA . ILE A 1 110 ? 17.455 -11.413 -61.093 1.00 82.69 110 ILE A CA 1
ATOM 876 C C . ILE A 1 110 ? 18.024 -10.236 -60.289 1.00 82.69 110 ILE A C 1
ATOM 878 O O . ILE A 1 110 ? 18.247 -10.358 -59.083 1.00 82.69 110 ILE A O 1
ATOM 882 N N . ARG A 1 111 ? 18.177 -9.059 -60.913 1.00 87.38 111 ARG A N 1
ATOM 883 C CA . ARG A 1 111 ? 18.676 -7.852 -60.229 1.00 87.38 111 ARG A CA 1
ATOM 884 C C . ARG A 1 111 ? 17.775 -7.417 -59.075 1.00 87.38 111 ARG A C 1
ATOM 886 O O . ARG A 1 111 ? 18.274 -7.109 -57.995 1.00 87.38 111 ARG A O 1
ATOM 893 N N . LEU A 1 112 ? 16.457 -7.404 -59.283 1.00 83.81 112 LEU A N 1
ATOM 894 C CA . LEU A 1 112 ? 15.497 -7.028 -58.240 1.00 83.81 112 LEU A CA 1
ATOM 895 C C . LEU A 1 112 ? 15.495 -8.030 -57.078 1.00 83.81 112 LEU A C 1
ATOM 897 O O . LEU A 1 112 ? 15.384 -7.629 -55.916 1.00 83.81 112 LEU A O 1
ATOM 901 N N . PHE A 1 113 ? 15.656 -9.322 -57.371 1.00 81.94 113 PHE A N 1
ATOM 902 C CA . PHE A 1 113 ? 15.744 -10.358 -56.347 1.00 81.94 113 PHE A CA 1
ATOM 903 C C . PHE A 1 113 ? 17.025 -10.231 -55.507 1.00 81.94 113 PHE A C 1
ATOM 905 O O . PHE A 1 113 ? 16.968 -10.276 -54.273 1.00 81.94 113 PHE A O 1
ATOM 912 N N . GLU A 1 114 ? 18.173 -9.991 -56.143 1.00 82.81 114 GLU A N 1
ATOM 913 C CA . GLU A 1 114 ? 19.441 -9.730 -55.451 1.00 82.81 114 GLU A CA 1
ATOM 914 C C . GLU A 1 114 ? 19.377 -8.455 -54.593 1.00 82.81 114 GLU A C 1
ATOM 916 O O . GLU A 1 114 ? 19.818 -8.442 -53.436 1.00 82.81 114 GLU A O 1
ATOM 921 N N . GLU A 1 115 ? 18.760 -7.387 -55.105 1.00 84.62 115 GLU A N 1
ATOM 922 C CA . GLU A 1 115 ? 18.548 -6.147 -54.355 1.00 84.62 115 GLU A CA 1
ATOM 923 C C . GLU A 1 115 ? 17.647 -6.372 -53.126 1.00 84.62 115 GLU A C 1
ATOM 925 O O . GLU A 1 115 ? 17.942 -5.901 -52.023 1.00 84.62 115 GLU A O 1
ATOM 930 N N . ALA A 1 116 ? 16.571 -7.148 -53.264 1.00 76.56 116 ALA A N 1
ATOM 931 C CA . ALA A 1 116 ? 15.713 -7.505 -52.139 1.00 76.56 116 ALA A CA 1
ATOM 932 C C . ALA A 1 116 ? 16.465 -8.353 -51.094 1.00 76.56 116 ALA A C 1
ATOM 934 O O . ALA A 1 116 ? 16.351 -8.111 -49.887 1.00 76.56 116 ALA A O 1
ATOM 935 N N . GLN A 1 117 ? 17.290 -9.308 -51.533 1.00 77.94 117 GLN A N 1
ATOM 936 C CA . GLN A 1 117 ? 18.049 -10.181 -50.639 1.00 77.94 117 GLN A CA 1
ATOM 937 C C . GLN A 1 117 ? 19.138 -9.422 -49.863 1.00 77.94 117 GLN A C 1
ATOM 939 O O . GLN A 1 117 ? 19.355 -9.684 -48.673 1.00 77.94 117 GLN A O 1
ATOM 944 N N . THR A 1 118 ? 19.812 -8.461 -50.499 1.00 76.62 118 THR A N 1
ATOM 945 C CA . THR A 1 118 ? 20.803 -7.608 -49.824 1.00 76.62 118 THR A CA 1
ATOM 946 C C . THR A 1 118 ? 20.153 -6.715 -48.768 1.00 76.62 118 THR A C 1
ATOM 948 O O . THR A 1 118 ? 20.673 -6.638 -47.653 1.00 76.62 118 THR A O 1
ATOM 951 N N . LYS A 1 119 ? 18.974 -6.140 -49.040 1.00 76.31 119 LYS A N 1
ATOM 952 C CA . LYS A 1 119 ? 18.209 -5.348 -48.056 1.00 76.31 119 LYS A CA 1
ATOM 953 C C . LYS A 1 119 ? 17.796 -6.166 -46.825 1.00 76.31 119 LYS A C 1
ATOM 955 O O . LYS A 1 119 ? 17.876 -5.665 -45.702 1.00 76.31 119 LYS A O 1
ATOM 960 N N . VAL A 1 120 ? 17.417 -7.436 -47.000 1.00 71.12 120 VAL A N 1
ATOM 961 C CA . VAL A 1 120 ? 17.099 -8.344 -45.878 1.00 71.12 120 VAL A CA 1
ATOM 962 C C . VAL A 1 120 ? 18.348 -8.660 -45.041 1.00 71.12 120 VAL A C 1
ATOM 964 O O . VAL A 1 120 ? 18.301 -8.577 -43.812 1.00 71.12 120 VAL A O 1
ATOM 967 N N . LYS A 1 121 ? 19.488 -8.955 -45.682 1.00 70.88 121 LYS A N 1
ATOM 968 C CA . LYS A 1 121 ? 20.763 -9.242 -44.991 1.00 70.88 121 LYS A CA 1
ATOM 969 C C . LYS A 1 121 ? 21.316 -8.024 -44.241 1.00 70.88 121 LYS A C 1
ATOM 971 O O . LYS A 1 121 ? 21.819 -8.167 -43.129 1.00 70.88 121 LYS A O 1
ATOM 976 N N . GLN A 1 122 ? 21.204 -6.827 -44.819 1.00 66.56 122 GLN A N 1
ATOM 977 C CA . GLN A 1 122 ? 21.653 -5.583 -44.185 1.00 66.56 122 GLN A CA 1
ATOM 978 C C . GLN A 1 122 ? 20.827 -5.246 -42.938 1.00 66.56 122 GLN A C 1
ATOM 980 O O . GLN A 1 122 ? 21.403 -4.891 -41.911 1.00 66.56 122 GLN A O 1
ATOM 985 N N . ARG A 1 123 ? 19.501 -5.445 -42.974 1.00 61.25 123 ARG A N 1
ATOM 986 C CA . ARG A 1 123 ? 18.645 -5.268 -41.788 1.00 61.25 123 ARG A CA 1
ATOM 987 C C . ARG A 1 123 ? 19.004 -6.225 -40.648 1.00 61.25 123 ARG A C 1
ATOM 989 O O . ARG A 1 123 ? 19.036 -5.795 -39.502 1.00 61.25 123 ARG A O 1
ATOM 996 N N . GLY A 1 124 ? 19.331 -7.484 -40.949 1.00 58.25 124 GLY A N 1
ATOM 997 C CA . GLY A 1 124 ? 19.755 -8.451 -39.927 1.00 58.25 124 GLY A CA 1
ATOM 998 C C . GLY A 1 124 ? 21.092 -8.100 -39.261 1.00 58.25 124 GLY A C 1
ATOM 999 O O . GLY A 1 124 ? 21.269 -8.334 -38.069 1.00 58.25 124 GLY A O 1
ATOM 1000 N N . LYS A 1 125 ? 22.025 -7.494 -40.007 1.00 57.97 125 LYS A N 1
ATOM 1001 C CA . LYS A 1 125 ? 23.361 -7.156 -39.495 1.00 57.97 125 LYS A CA 1
ATOM 1002 C C . LYS A 1 125 ? 23.358 -5.928 -38.579 1.00 57.97 125 LYS A C 1
ATOM 1004 O O . LYS A 1 125 ? 24.079 -5.927 -37.591 1.00 57.97 125 LYS A O 1
ATOM 1009 N N . ILE A 1 126 ? 22.515 -4.932 -38.867 1.00 57.09 126 ILE A N 1
ATOM 1010 C CA . ILE A 1 126 ? 22.403 -3.702 -38.062 1.00 57.09 126 ILE A CA 1
ATOM 1011 C C . ILE A 1 126 ? 21.859 -3.997 -36.657 1.00 57.09 126 ILE A C 1
ATOM 1013 O O . ILE A 1 126 ? 22.301 -3.375 -35.695 1.00 57.09 126 ILE A O 1
ATOM 1017 N N . VAL A 1 127 ? 20.950 -4.969 -36.522 1.00 55.50 127 VAL A N 1
ATOM 1018 C CA . VAL A 1 127 ? 20.334 -5.323 -35.231 1.00 55.50 127 VAL A CA 1
ATOM 1019 C C . VAL A 1 127 ? 21.293 -6.113 -34.330 1.00 55.50 127 VAL A C 1
ATOM 1021 O O . VAL A 1 127 ? 21.291 -5.904 -33.125 1.00 55.50 127 VAL A O 1
ATOM 1024 N N . LEU A 1 128 ? 22.165 -6.969 -34.879 1.00 51.44 128 LEU A N 1
ATOM 1025 C CA . LEU A 1 128 ? 23.105 -7.743 -34.053 1.00 51.44 128 LEU A CA 1
ATOM 1026 C C . LEU A 1 128 ? 24.297 -6.907 -33.558 1.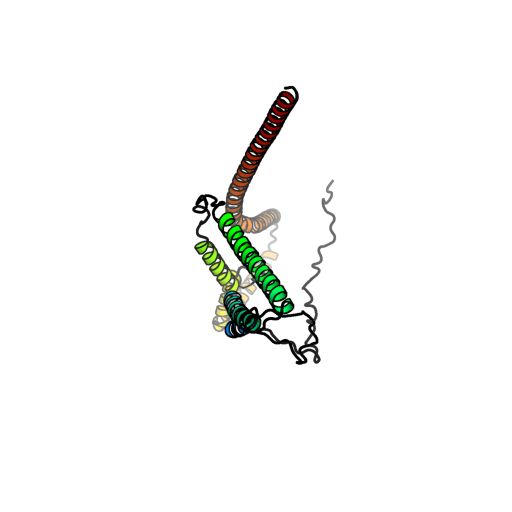00 51.44 128 LEU A C 1
ATOM 1028 O O . LEU A 1 128 ? 24.721 -7.056 -32.419 1.00 51.44 128 LEU A O 1
ATOM 1032 N N . SER A 1 129 ? 24.825 -6.000 -34.386 1.00 52.72 129 SER A N 1
ATOM 1033 C CA . SER A 1 129 ? 25.983 -5.174 -34.009 1.00 52.72 129 SER A CA 1
ATOM 1034 C C . SER A 1 129 ? 25.646 -4.025 -33.054 1.00 52.72 129 SER A C 1
ATOM 1036 O O . SER A 1 129 ? 26.553 -3.429 -32.486 1.00 52.72 129 SER A O 1
ATOM 1038 N N . SER A 1 130 ? 24.363 -3.692 -32.890 1.00 53.56 130 SER A N 1
ATOM 1039 C CA . SER A 1 130 ? 23.905 -2.653 -31.958 1.00 53.56 130 SER A CA 1
ATOM 1040 C C . SER A 1 130 ? 23.553 -3.193 -30.566 1.00 53.56 130 SER A C 1
ATOM 1042 O O . SER A 1 130 ? 23.531 -2.408 -29.623 1.00 53.56 130 SER A O 1
ATOM 1044 N N . LEU A 1 131 ? 23.350 -4.509 -30.406 1.00 52.84 131 LEU A N 1
ATOM 1045 C CA . LEU A 1 131 ? 23.130 -5.133 -29.093 1.00 52.84 131 LEU A CA 1
ATOM 1046 C C . LEU A 1 131 ? 24.429 -5.519 -28.366 1.00 52.84 131 LEU A C 1
ATOM 1048 O O . LEU A 1 131 ? 24.443 -5.531 -27.141 1.00 52.84 131 LEU A O 1
ATOM 1052 N N . ASP A 1 132 ? 25.518 -5.795 -29.087 1.00 46.06 132 ASP A N 1
ATOM 1053 C CA . ASP A 1 132 ? 26.782 -6.254 -28.477 1.00 46.06 132 ASP A CA 1
ATOM 1054 C C . ASP A 1 132 ? 27.682 -5.107 -27.972 1.00 46.06 132 ASP A C 1
ATOM 1056 O O . ASP A 1 132 ? 28.654 -5.338 -27.259 1.00 46.06 132 ASP A O 1
ATOM 1060 N N . ALA A 1 133 ? 27.366 -3.854 -28.324 1.00 51.44 133 ALA A N 1
ATOM 1061 C CA . ALA A 1 133 ? 28.161 -2.677 -27.954 1.00 51.44 133 ALA A CA 1
ATOM 1062 C C . ALA A 1 133 ? 27.675 -1.965 -26.676 1.00 51.44 133 ALA A C 1
ATOM 1064 O O . ALA A 1 133 ? 28.299 -1.000 -26.239 1.00 51.44 133 ALA A O 1
ATOM 1065 N N . VAL A 1 134 ? 26.576 -2.424 -26.070 1.00 46.94 134 VAL A N 1
ATOM 1066 C CA . VAL A 1 134 ? 26.027 -1.862 -24.829 1.00 46.94 134 VAL A CA 1
ATOM 1067 C C . VAL A 1 134 ? 25.751 -3.008 -23.860 1.00 46.94 134 VAL A C 1
ATOM 1069 O O . VAL A 1 134 ? 24.610 -3.393 -23.626 1.00 46.94 134 VAL A O 1
ATOM 1072 N N . GLN A 1 135 ? 26.814 -3.571 -23.288 1.00 43.12 135 GLN A N 1
ATOM 1073 C CA . GLN A 1 135 ? 26.706 -4.175 -21.965 1.00 43.12 135 GLN A CA 1
ATOM 1074 C C . GLN A 1 135 ? 26.901 -3.045 -20.949 1.00 43.12 135 GLN A C 1
ATOM 1076 O O . GLN A 1 135 ? 28.038 -2.617 -20.749 1.00 43.12 135 GLN A O 1
ATOM 1081 N N . PRO A 1 136 ? 25.842 -2.513 -20.312 1.00 44.03 136 PRO A N 1
ATOM 1082 C CA . PRO A 1 136 ? 26.060 -1.832 -19.055 1.00 44.03 136 PRO A CA 1
ATOM 1083 C C . PRO A 1 136 ? 26.511 -2.910 -18.070 1.00 44.03 136 PRO A C 1
ATOM 1085 O O . PRO A 1 136 ? 25.853 -3.943 -17.923 1.00 44.03 136 PRO A O 1
ATOM 1088 N N . GLU A 1 137 ? 27.640 -2.685 -17.406 1.00 43.59 137 GLU A N 1
ATOM 1089 C CA . GLU A 1 137 ? 27.932 -3.357 -16.149 1.00 43.59 137 GLU A CA 1
ATOM 1090 C C . GLU A 1 137 ? 26.755 -3.068 -15.213 1.00 43.59 137 GLU A C 1
ATOM 1092 O O . GLU A 1 137 ? 26.648 -1.997 -14.614 1.00 43.59 137 GLU A O 1
ATOM 1097 N N . VAL A 1 138 ? 25.808 -4.004 -15.143 1.00 42.75 138 VAL A N 1
ATOM 1098 C CA . VAL A 1 138 ? 24.761 -3.997 -14.131 1.00 42.75 138 VAL A CA 1
ATOM 1099 C C . VAL A 1 138 ? 25.471 -4.333 -12.831 1.00 42.75 138 VAL A C 1
ATOM 1101 O O . VAL A 1 138 ? 25.572 -5.489 -12.427 1.00 42.75 138 VAL A O 1
ATOM 1104 N N . ASN A 1 139 ? 26.032 -3.297 -12.210 1.00 48.12 139 ASN A N 1
ATOM 1105 C CA . ASN A 1 139 ? 26.422 -3.313 -10.817 1.00 48.12 139 ASN A CA 1
ATOM 1106 C C . ASN A 1 139 ? 25.243 -3.899 -10.036 1.00 48.12 139 ASN A C 1
ATOM 1108 O O . ASN A 1 139 ? 24.150 -3.331 -10.031 1.00 48.12 139 ASN A O 1
ATOM 1112 N N . GLU A 1 140 ? 25.465 -5.048 -9.400 1.00 47.94 140 GLU A N 1
ATOM 1113 C CA . GLU A 1 140 ? 24.527 -5.720 -8.503 1.00 47.94 140 GLU A CA 1
ATOM 1114 C C . GLU A 1 140 ? 24.283 -4.879 -7.231 1.00 47.94 140 GLU A C 1
ATOM 1116 O O . GLU A 1 140 ? 24.559 -5.307 -6.112 1.00 47.94 140 GLU A O 1
ATOM 1121 N N . CYS A 1 141 ? 23.758 -3.662 -7.367 1.00 39.28 141 CYS A N 1
ATOM 1122 C CA . CYS A 1 141 ? 23.397 -2.787 -6.258 1.00 39.28 141 CYS A CA 1
ATOM 1123 C C . CYS A 1 141 ? 21.900 -2.917 -5.937 1.00 39.28 141 CYS A C 1
ATOM 1125 O O . CYS A 1 141 ? 21.165 -1.939 -5.890 1.00 39.28 141 CYS A O 1
ATOM 1127 N N . HIS A 1 142 ? 21.422 -4.146 -5.729 1.00 47.09 142 HIS A N 1
ATOM 1128 C CA . HIS A 1 142 ? 20.045 -4.401 -5.276 1.00 47.09 142 HIS A CA 1
ATOM 1129 C C . HIS A 1 142 ? 19.964 -5.452 -4.161 1.00 47.09 142 HIS A C 1
ATOM 1131 O O . HIS A 1 142 ? 18.934 -6.090 -3.981 1.00 47.09 142 HIS A O 1
ATOM 1137 N N . LYS A 1 143 ? 21.029 -5.644 -3.370 1.00 54.53 143 LYS A N 1
ATOM 1138 C CA . LYS A 1 143 ? 21.004 -6.619 -2.260 1.00 54.53 143 LYS A CA 1
ATOM 1139 C C . LYS A 1 143 ? 20.478 -6.058 -0.931 1.00 54.53 143 LYS A C 1
ATOM 1141 O O . LYS A 1 143 ? 20.212 -6.839 -0.029 1.00 54.53 143 LYS A O 1
ATOM 1146 N N . ASN A 1 144 ? 20.235 -4.745 -0.830 1.00 51.22 144 ASN A N 1
ATOM 1147 C CA . ASN A 1 144 ? 19.823 -4.106 0.432 1.00 51.22 144 ASN A CA 1
ATOM 1148 C C . ASN A 1 144 ? 18.371 -3.585 0.455 1.00 51.22 144 ASN A C 1
ATOM 1150 O O . ASN A 1 144 ? 17.927 -3.101 1.490 1.00 51.22 144 ASN A O 1
ATOM 1154 N N . ALA A 1 145 ? 17.617 -3.700 -0.645 1.00 50.84 145 ALA A N 1
ATOM 1155 C CA . ALA A 1 145 ? 16.179 -3.385 -0.672 1.00 50.84 145 ALA A CA 1
ATOM 1156 C C . ALA A 1 145 ? 15.290 -4.612 -0.392 1.00 50.84 145 ALA A C 1
ATOM 1158 O O . ALA A 1 145 ? 14.074 -4.490 -0.303 1.00 50.84 145 ALA A O 1
ATOM 1159 N N . ALA A 1 146 ? 15.887 -5.793 -0.211 1.00 51.00 146 ALA A N 1
ATOM 1160 C CA . ALA A 1 146 ? 15.202 -6.979 0.287 1.00 51.00 146 ALA A CA 1
ATOM 1161 C C . ALA A 1 146 ? 15.123 -6.939 1.823 1.00 51.00 146 ALA A C 1
ATOM 1163 O O . ALA A 1 146 ? 15.514 -7.884 2.505 1.00 51.00 146 ALA A O 1
ATOM 1164 N N . VAL A 1 147 ? 14.623 -5.835 2.385 1.00 61.09 147 VAL A N 1
ATOM 1165 C CA . VAL A 1 147 ? 14.001 -5.896 3.710 1.00 61.09 147 VAL A CA 1
ATOM 1166 C C . VAL A 1 147 ? 12.720 -6.688 3.500 1.00 61.09 147 VAL A C 1
ATOM 1168 O O . VAL A 1 147 ? 11.696 -6.129 3.132 1.00 61.09 147 VAL A O 1
ATOM 1171 N N . ASP A 1 148 ? 12.871 -8.010 3.572 1.00 64.19 148 ASP A N 1
ATOM 1172 C CA . ASP A 1 148 ? 11.852 -9.042 3.728 1.00 64.19 148 ASP A CA 1
ATOM 1173 C C . ASP A 1 148 ? 10.462 -8.663 3.184 1.00 64.19 148 ASP A C 1
ATOM 1175 O O . ASP A 1 148 ? 9.456 -8.723 3.885 1.00 64.19 148 ASP A O 1
ATOM 1179 N N . SER A 1 149 ? 10.383 -8.256 1.909 1.00 68.75 149 SER A N 1
ATOM 1180 C CA . SER A 1 149 ? 9.115 -7.848 1.286 1.00 68.75 149 SER A CA 1
ATOM 1181 C C . SER A 1 149 ? 8.086 -8.978 1.359 1.00 68.75 149 SER A C 1
ATOM 1183 O O . SER A 1 149 ? 6.888 -8.733 1.417 1.00 68.75 149 SER A O 1
ATOM 1185 N N . GLY A 1 150 ? 8.557 -10.228 1.437 1.00 78.44 150 GLY A N 1
ATOM 1186 C CA . GLY A 1 150 ? 7.723 -11.392 1.700 1.00 78.44 150 GLY A CA 1
ATOM 1187 C C . GLY A 1 150 ? 7.103 -11.417 3.101 1.00 78.44 150 GLY A C 1
ATOM 1188 O O . GLY A 1 150 ? 5.964 -11.858 3.226 1.00 78.44 150 GLY A O 1
ATOM 1189 N N . SER A 1 151 ? 7.789 -10.958 4.154 1.00 82.81 151 SER A N 1
ATOM 1190 C CA . SER A 1 151 ? 7.166 -10.843 5.480 1.00 82.81 151 SER A CA 1
ATOM 1191 C C . SER A 1 151 ? 6.260 -9.629 5.598 1.00 82.81 151 SER A C 1
ATOM 1193 O O . SER A 1 151 ? 5.211 -9.762 6.220 1.00 82.81 151 SER A O 1
ATOM 1195 N N . LEU A 1 152 ? 6.582 -8.508 4.943 1.00 85.56 152 LEU A N 1
ATOM 1196 C CA . LEU A 1 152 ? 5.678 -7.357 4.869 1.00 85.56 152 LEU A CA 1
ATOM 1197 C C . LEU A 1 152 ? 4.356 -7.743 4.196 1.00 85.56 152 LEU A C 1
ATOM 1199 O O . LEU A 1 152 ? 3.304 -7.546 4.788 1.00 85.56 152 LEU A O 1
ATOM 1203 N N . VAL A 1 153 ? 4.412 -8.398 3.032 1.00 87.75 153 VAL A N 1
ATOM 1204 C CA . VAL A 1 153 ? 3.217 -8.871 2.312 1.00 87.75 153 VAL A CA 1
ATOM 1205 C C . VAL A 1 153 ? 2.438 -9.910 3.125 1.00 87.75 153 VAL A C 1
ATOM 1207 O O . VAL A 1 153 ? 1.213 -9.902 3.125 1.00 87.75 153 VAL A O 1
ATOM 1210 N N . ARG A 1 154 ? 3.114 -10.796 3.870 1.00 89.81 154 ARG A N 1
ATOM 1211 C CA . ARG A 1 154 ? 2.435 -11.745 4.775 1.00 89.81 154 ARG A CA 1
ATOM 1212 C C . ARG A 1 154 ? 1.772 -11.056 5.963 1.00 89.81 154 ARG A C 1
ATOM 1214 O O . ARG A 1 154 ? 0.720 -11.505 6.408 1.00 89.81 154 ARG A O 1
ATOM 1221 N N . LEU A 1 155 ? 2.415 -10.037 6.529 1.00 89.88 155 LEU A N 1
ATOM 1222 C CA . LEU A 1 155 ? 1.849 -9.255 7.623 1.00 89.88 155 LEU A CA 1
ATOM 1223 C C . LEU A 1 155 ? 0.660 -8.438 7.129 1.00 89.88 155 LEU A C 1
ATOM 1225 O O . LEU A 1 155 ? -0.342 -8.397 7.828 1.00 89.88 155 LEU A O 1
ATOM 1229 N N . GLU A 1 156 ? 0.743 -7.875 5.929 1.00 89.75 156 GLU A N 1
ATOM 1230 C CA . GLU A 1 156 ? -0.348 -7.168 5.266 1.00 89.75 156 GLU A CA 1
ATOM 1231 C C . GLU A 1 156 ? -1.529 -8.102 4.990 1.00 89.75 156 GLU A C 1
ATOM 1233 O O . GLU A 1 156 ? -2.621 -7.824 5.464 1.00 89.75 156 GLU A O 1
ATOM 1238 N N . ASP A 1 157 ? -1.309 -9.266 4.371 1.00 92.06 157 ASP A N 1
ATOM 1239 C CA . ASP A 1 157 ? -2.360 -10.275 4.159 1.00 92.06 157 ASP A CA 1
ATOM 1240 C C . ASP A 1 157 ? -2.987 -10.727 5.489 1.00 92.06 157 ASP A C 1
ATOM 1242 O O . ASP A 1 157 ? -4.206 -10.814 5.632 1.00 92.06 157 ASP A O 1
ATOM 1246 N N . ARG A 1 158 ? -2.170 -10.933 6.528 1.00 92.81 158 ARG A N 1
ATOM 1247 C CA . ARG A 1 158 ? -2.676 -11.261 7.866 1.00 92.81 158 ARG A CA 1
ATOM 1248 C C . ARG A 1 158 ? -3.480 -10.113 8.481 1.00 92.81 158 ARG A C 1
ATOM 1250 O O . ARG A 1 158 ? -4.474 -10.386 9.150 1.00 92.81 158 ARG A O 1
ATOM 1257 N N . ILE A 1 159 ? -3.061 -8.862 8.302 1.00 90.69 159 ILE A N 1
ATOM 1258 C CA . ILE A 1 159 ? -3.807 -7.685 8.758 1.00 90.69 159 ILE A CA 1
ATOM 1259 C C . ILE A 1 159 ? -5.125 -7.600 7.992 1.00 90.69 159 ILE A C 1
ATOM 1261 O O . ILE A 1 159 ? -6.158 -7.516 8.637 1.00 90.69 159 ILE A O 1
ATOM 1265 N N . SER A 1 160 ? -5.130 -7.768 6.669 1.00 90.38 160 SER A N 1
ATOM 1266 C CA . SER A 1 160 ? -6.350 -7.796 5.857 1.00 90.38 160 SER A CA 1
ATOM 1267 C C . SER A 1 160 ? -7.302 -8.922 6.262 1.00 90.38 160 SER A C 1
ATOM 1269 O O . SER A 1 160 ? -8.514 -8.727 6.287 1.00 90.38 160 SER A O 1
ATOM 1271 N N . GLN A 1 161 ? -6.787 -10.095 6.641 1.00 92.62 161 GLN A N 1
ATOM 1272 C CA . GLN A 1 161 ? -7.606 -11.175 7.198 1.00 92.62 161 GLN A CA 1
ATOM 1273 C C . GLN A 1 161 ? -8.201 -10.797 8.559 1.00 92.62 161 GLN A C 1
ATOM 1275 O O . GLN A 1 161 ? -9.371 -11.075 8.814 1.00 92.62 161 GLN A O 1
ATOM 1280 N N . LEU A 1 162 ? -7.420 -10.161 9.438 1.00 88.62 162 LEU A N 1
ATOM 1281 C CA . LEU A 1 162 ? -7.912 -9.687 10.733 1.00 88.62 162 LEU A CA 1
ATOM 1282 C C . LEU A 1 162 ? -8.944 -8.566 10.568 1.00 88.62 162 LEU A C 1
ATOM 1284 O O . LEU A 1 162 ? -9.978 -8.608 11.224 1.00 88.62 162 LEU A O 1
ATOM 1288 N N . GLU A 1 163 ? -8.713 -7.620 9.665 1.00 87.25 163 GLU A N 1
ATOM 1289 C CA . GLU A 1 163 ? -9.646 -6.550 9.308 1.00 87.25 163 GLU A CA 1
ATOM 1290 C C . GLU A 1 163 ? -10.917 -7.106 8.663 1.00 87.25 163 GLU A C 1
ATOM 1292 O O . GLU A 1 163 ? -12.012 -6.669 8.997 1.00 87.25 163 GLU A O 1
ATOM 1297 N N . GLY A 1 164 ? -10.804 -8.121 7.803 1.00 88.62 164 GLY A N 1
ATOM 1298 C CA . GLY A 1 164 ? -11.955 -8.806 7.217 1.00 88.62 164 GLY A CA 1
ATOM 1299 C C . GLY A 1 164 ? -12.802 -9.549 8.255 1.00 88.62 164 GLY A C 1
ATOM 1300 O O . GLY A 1 164 ? -14.026 -9.552 8.156 1.00 88.62 164 GLY A O 1
ATOM 1301 N N . LEU A 1 165 ? -12.169 -10.152 9.268 1.00 85.12 165 LEU A N 1
ATOM 1302 C CA . LEU A 1 165 ? -12.862 -10.837 10.366 1.00 85.12 165 LEU A CA 1
ATOM 1303 C C . LEU A 1 165 ? -13.483 -9.871 11.383 1.00 85.12 165 LEU A C 1
ATOM 1305 O O . LEU A 1 165 ? -14.553 -10.158 11.914 1.00 85.12 165 LEU A O 1
ATOM 1309 N N . ILE A 1 166 ? -12.803 -8.765 11.687 1.00 82.12 166 ILE A N 1
ATOM 1310 C CA . ILE A 1 166 ? -13.274 -7.743 12.633 1.00 82.12 166 ILE A CA 1
ATOM 1311 C C . ILE A 1 166 ? -14.327 -6.839 11.971 1.00 82.12 166 ILE A C 1
ATOM 1313 O O . ILE A 1 166 ? -15.248 -6.375 12.641 1.00 82.12 166 ILE A O 1
ATOM 1317 N N . GLY A 1 167 ? -14.237 -6.650 10.654 1.00 76.81 167 GLY A N 1
ATOM 1318 C CA . GLY A 1 167 ? -15.091 -5.752 9.891 1.00 76.81 167 GLY A CA 1
ATOM 1319 C C . GLY A 1 167 ? -14.823 -4.281 10.212 1.00 76.81 167 GLY A C 1
ATOM 1320 O O . GLY A 1 167 ? -13.869 -3.925 10.904 1.00 76.81 167 GLY A O 1
ATOM 1321 N N . LYS A 1 168 ? -15.692 -3.398 9.711 1.00 73.38 168 LYS A N 1
ATOM 1322 C CA . LYS A 1 168 ? -15.706 -1.995 10.138 1.00 73.38 168 LYS A CA 1
ATOM 1323 C C . LYS A 1 168 ? -16.402 -1.917 11.492 1.00 73.38 168 LYS A C 1
ATOM 1325 O O . LYS A 1 168 ? -17.621 -2.042 11.563 1.00 73.38 168 LYS A O 1
ATOM 1330 N N . THR A 1 169 ? -15.630 -1.760 12.557 1.00 63.72 169 THR A N 1
ATOM 1331 C CA . THR A 1 169 ? -16.174 -1.411 13.870 1.00 63.72 169 THR A CA 1
ATOM 1332 C C . THR A 1 169 ? -16.441 0.085 13.905 1.00 63.72 169 THR A C 1
ATOM 1334 O O . THR A 1 169 ? -15.530 0.857 13.616 1.00 63.72 169 THR A O 1
ATOM 1337 N N . ASP A 1 170 ? -17.656 0.490 14.270 1.00 60.41 170 ASP A N 1
ATOM 1338 C CA . ASP A 1 170 ? -17.940 1.889 14.590 1.00 60.41 170 ASP A CA 1
ATOM 1339 C C . ASP A 1 170 ? -17.087 2.330 15.789 1.00 60.41 170 ASP A C 1
ATOM 1341 O O . ASP A 1 170 ? -16.966 1.603 16.780 1.00 60.41 170 ASP A O 1
ATOM 1345 N N . ASP A 1 171 ? -16.533 3.542 15.719 1.00 62.38 171 ASP A N 1
ATOM 1346 C CA . ASP A 1 171 ? -15.559 4.102 16.673 1.00 62.38 171 ASP A CA 1
ATOM 1347 C C . ASP A 1 171 ? -16.087 4.267 18.116 1.00 62.38 171 ASP A C 1
ATOM 1349 O O . ASP A 1 171 ? -15.357 4.662 19.024 1.00 62.38 171 ASP A O 1
ATOM 1353 N N . SER A 1 172 ? -17.366 3.974 18.361 1.00 62.06 172 SER A N 1
ATOM 1354 C CA . SER A 1 172 ? -18.075 4.342 19.590 1.00 62.06 172 SER A CA 1
ATOM 1355 C C . SER A 1 172 ? -17.867 3.386 20.770 1.00 62.06 172 SER A C 1
ATOM 1357 O O . SER A 1 172 ? -18.129 3.759 21.913 1.00 62.06 172 SER A O 1
ATOM 1359 N N . SER A 1 173 ? -17.402 2.151 20.550 1.00 66.75 173 SER A N 1
ATOM 1360 C CA . SER A 1 173 ? -17.119 1.217 21.651 1.00 66.75 173 SER A CA 1
ATOM 1361 C C . SER A 1 173 ? -16.096 0.159 21.265 1.00 66.75 173 SER A C 1
ATOM 1363 O O . SER A 1 173 ? -16.109 -0.379 20.160 1.00 66.75 173 SER A O 1
ATOM 1365 N N . SER A 1 174 ? -15.209 -0.190 22.200 1.00 79.44 174 SER A N 1
ATOM 1366 C CA . SER A 1 174 ? -14.257 -1.268 21.943 1.00 79.44 174 SER A CA 1
ATOM 1367 C C . SER A 1 174 ? -15.002 -2.596 21.782 1.00 79.44 174 SER A C 1
ATOM 1369 O O . SER A 1 174 ? -15.917 -2.912 22.545 1.00 79.44 174 SER A O 1
ATOM 1371 N N . LEU A 1 175 ? -14.578 -3.427 20.827 1.00 80.44 175 LEU A N 1
ATOM 1372 C CA . LEU A 1 175 ? -15.156 -4.758 20.592 1.00 80.44 175 LEU A CA 1
ATOM 1373 C C . LEU A 1 175 ? -15.182 -5.614 21.874 1.00 80.44 175 LEU A C 1
ATOM 1375 O O . LEU A 1 175 ? -16.102 -6.396 22.101 1.00 80.44 175 LEU A O 1
ATOM 1379 N N . GLN A 1 176 ? -14.226 -5.403 22.783 1.00 84.19 176 GLN A N 1
ATOM 1380 C CA . GLN A 1 176 ? -14.228 -6.021 24.108 1.00 84.19 176 GLN A CA 1
ATOM 1381 C C . GLN A 1 176 ? -15.403 -5.567 24.983 1.00 84.19 176 GLN A C 1
ATOM 1383 O O . GLN A 1 176 ? -15.973 -6.390 25.694 1.00 84.19 176 GLN A O 1
ATOM 1388 N N . GLN A 1 177 ? -15.784 -4.287 24.964 1.00 84.25 177 GLN A N 1
ATOM 1389 C CA . GLN A 1 177 ? -16.966 -3.809 25.684 1.00 84.25 177 GLN A CA 1
ATOM 1390 C C . GLN A 1 177 ? -18.241 -4.421 25.110 1.00 84.25 177 GLN A C 1
ATOM 1392 O O . GLN A 1 177 ? -19.064 -4.894 25.888 1.00 84.25 177 GLN A O 1
ATOM 1397 N N . GLN A 1 178 ? -18.370 -4.500 23.785 1.00 83.19 178 GLN A N 1
ATOM 1398 C CA . GLN A 1 178 ? -19.521 -5.135 23.137 1.00 83.19 178 GLN A CA 1
ATOM 1399 C C . GLN A 1 178 ? -19.607 -6.632 23.464 1.00 83.19 178 GLN A C 1
ATOM 1401 O O . GLN A 1 178 ? -20.667 -7.120 23.850 1.00 83.19 178 GLN A O 1
ATOM 1406 N N . ILE A 1 179 ? -18.488 -7.362 23.416 1.00 86.19 179 ILE A N 1
ATOM 1407 C CA . ILE A 1 179 ? -18.436 -8.775 23.822 1.00 86.19 179 ILE A CA 1
ATOM 1408 C C . ILE A 1 179 ? -18.764 -8.932 25.307 1.00 86.19 179 ILE A C 1
ATOM 1410 O O . ILE A 1 179 ? -19.537 -9.814 25.667 1.00 86.19 179 ILE A O 1
ATOM 1414 N N . ASN A 1 180 ? -18.231 -8.075 26.179 1.00 89.00 180 ASN A N 1
ATOM 1415 C CA . ASN A 1 180 ? -18.532 -8.120 27.610 1.00 89.00 180 ASN A CA 1
ATOM 1416 C C . ASN A 1 180 ? -20.002 -7.785 27.900 1.00 89.00 180 ASN A C 1
ATOM 1418 O O . ASN A 1 180 ? -20.601 -8.374 28.802 1.00 89.00 180 ASN A O 1
ATOM 1422 N N . GLN A 1 181 ? -20.604 -6.872 27.137 1.00 85.19 181 GLN A N 1
ATOM 1423 C CA . GLN A 1 181 ? -22.034 -6.587 27.195 1.00 85.19 181 GLN A CA 1
ATOM 1424 C C . GLN A 1 181 ? -22.839 -7.796 26.724 1.00 85.19 181 GLN A C 1
ATOM 1426 O O . GLN A 1 181 ? -23.707 -8.247 27.460 1.00 85.19 181 GLN A O 1
ATOM 1431 N N . LEU A 1 182 ? -22.511 -8.395 25.578 1.00 85.62 182 LEU A N 1
ATOM 1432 C CA . LEU A 1 182 ? -23.158 -9.616 25.094 1.00 85.62 182 LEU A CA 1
ATOM 1433 C C . LEU A 1 182 ? -23.012 -10.770 26.083 1.00 85.62 182 LEU A C 1
ATOM 1435 O O . LEU A 1 182 ? -23.981 -11.471 26.345 1.00 85.62 182 LEU A O 1
ATOM 1439 N N . GLN A 1 183 ? -21.843 -10.941 26.694 1.00 87.44 183 GLN A N 1
ATOM 1440 C CA . GLN A 1 183 ? -21.610 -11.941 27.727 1.00 87.44 183 GLN A CA 1
ATOM 1441 C C . GLN A 1 183 ? -22.468 -11.665 28.963 1.00 87.44 183 GLN A C 1
ATOM 1443 O O . GLN A 1 183 ? -23.064 -12.591 29.510 1.00 87.44 183 GLN A O 1
ATOM 1448 N N . ARG A 1 184 ? -22.574 -10.404 29.395 1.00 83.38 184 ARG A N 1
ATOM 1449 C CA . ARG A 1 184 ? -23.462 -10.015 30.495 1.00 83.38 184 ARG A CA 1
ATOM 1450 C C . ARG A 1 184 ? -24.925 -10.283 30.132 1.00 83.38 184 ARG A C 1
ATOM 1452 O O . ARG A 1 184 ? -25.636 -10.873 30.935 1.00 83.38 184 ARG A O 1
ATOM 1459 N N . HIS A 1 185 ? -25.359 -9.924 28.927 1.00 82.88 185 HIS A N 1
ATOM 1460 C CA . HIS A 1 185 ? -26.702 -10.206 28.416 1.00 82.88 185 HIS A CA 1
ATOM 1461 C C . HIS A 1 185 ? -26.971 -11.715 28.344 1.00 82.88 185 HIS A C 1
ATOM 1463 O O . HIS A 1 185 ? -28.016 -12.170 28.795 1.00 82.88 185 HIS A O 1
ATOM 1469 N N . LEU A 1 186 ? -26.013 -12.512 27.874 1.00 82.06 186 LEU A N 1
ATOM 1470 C CA . LEU A 1 186 ? -26.103 -13.970 27.820 1.00 82.06 186 LEU A CA 1
ATOM 1471 C C . LEU A 1 186 ? -26.197 -14.576 29.225 1.00 82.06 186 LEU A C 1
ATOM 1473 O O . LEU A 1 186 ? -27.002 -15.475 29.454 1.00 82.06 186 LEU A O 1
ATOM 1477 N N . GLN A 1 187 ? -25.407 -14.081 30.179 1.00 82.12 187 GLN A N 1
ATOM 1478 C CA . GLN A 1 187 ? -25.451 -14.524 31.574 1.00 82.12 187 GLN A CA 1
ATOM 1479 C C . GLN A 1 187 ? -26.778 -14.169 32.248 1.00 82.12 187 GLN A C 1
ATOM 1481 O O . GLN A 1 187 ? -27.303 -14.983 33.011 1.00 82.12 187 GLN A O 1
ATOM 1486 N N . LEU A 1 188 ? -27.331 -12.993 31.939 1.00 74.25 188 LEU A N 1
ATOM 1487 C CA . LEU A 1 188 ? -28.648 -12.558 32.402 1.00 74.25 188 LEU A CA 1
ATOM 1488 C C . LEU A 1 188 ? -29.752 -13.457 31.832 1.00 74.25 188 LEU A C 1
ATOM 1490 O O . LEU A 1 188 ? -30.547 -13.991 32.597 1.00 74.25 188 LEU A O 1
ATOM 1494 N N . VAL A 1 189 ? -29.738 -13.712 30.520 1.00 75.88 189 VAL A N 1
ATOM 1495 C CA . VAL A 1 189 ? -30.697 -14.604 29.840 1.00 75.88 189 VAL A CA 1
ATOM 1496 C C . VAL A 1 189 ? -30.573 -16.054 30.322 1.00 75.88 189 VAL A C 1
ATOM 1498 O O . VAL A 1 189 ? -31.568 -16.761 30.446 1.00 75.88 189 VAL A O 1
ATOM 1501 N N . SER A 1 190 ? -29.361 -16.504 30.649 1.00 75.50 190 SER A N 1
ATOM 1502 C CA . SER A 1 190 ? -29.121 -17.864 31.152 1.00 75.50 190 SER A CA 1
ATOM 1503 C C . SER A 1 190 ? -29.545 -18.053 32.614 1.00 75.50 190 SER A C 1
ATOM 1505 O O . SER A 1 190 ? -29.631 -19.188 33.078 1.00 75.50 190 SER A O 1
ATOM 1507 N N . SER A 1 191 ? -29.801 -16.967 33.352 1.00 69.19 191 SER A N 1
ATOM 1508 C CA . SER A 1 191 ? -30.005 -16.984 34.806 1.00 69.19 191 SER A CA 1
ATOM 1509 C C . SER A 1 191 ? -31.293 -16.270 35.220 1.00 69.19 191 SER A C 1
ATOM 1511 O O . SER A 1 191 ? -31.299 -15.471 36.157 1.00 69.19 191 SER A O 1
ATOM 1513 N N . ASP A 1 192 ? -32.396 -16.577 34.544 1.00 70.25 192 ASP A N 1
ATOM 1514 C CA . ASP A 1 192 ? -33.690 -15.902 34.715 1.00 70.25 192 ASP A CA 1
ATOM 1515 C C . ASP A 1 192 ? -34.221 -15.961 36.171 1.00 70.25 192 ASP A C 1
ATOM 1517 O O . ASP A 1 192 ? -34.821 -15.018 36.689 1.00 70.25 192 ASP A O 1
ATOM 1521 N N . SER A 1 193 ? -33.902 -17.036 36.905 1.00 69.19 193 SER A N 1
ATOM 1522 C CA . SER A 1 193 ? -34.248 -17.190 38.328 1.00 69.19 193 SER A CA 1
ATOM 1523 C C . SER A 1 193 ? -33.402 -16.323 39.273 1.00 69.19 193 SER A C 1
ATOM 1525 O O . SER A 1 193 ? -33.918 -15.823 40.275 1.00 69.19 193 SER A O 1
ATOM 1527 N N . MET A 1 194 ? -32.119 -16.102 38.963 1.00 65.44 194 MET A N 1
ATOM 1528 C CA . MET A 1 194 ? -31.262 -15.182 39.722 1.00 65.44 194 MET A CA 1
ATOM 1529 C C . MET A 1 194 ? -31.610 -13.728 39.409 1.00 65.44 194 MET A C 1
ATOM 1531 O O . MET A 1 194 ? -31.514 -12.880 40.289 1.00 65.44 194 MET A O 1
ATOM 1535 N N . LEU A 1 195 ? -32.076 -13.441 38.193 1.00 69.56 195 LEU A N 1
ATOM 1536 C CA . LEU A 1 195 ? -32.485 -12.104 37.776 1.00 69.56 195 LEU A CA 1
ATOM 1537 C C . LEU A 1 195 ? -33.702 -11.618 38.572 1.00 69.56 195 LEU A C 1
ATOM 1539 O O . LEU A 1 195 ? -33.691 -10.492 39.058 1.00 69.56 195 LEU A O 1
ATOM 1543 N N . GLN A 1 196 ? -34.685 -12.488 38.830 1.00 76.31 196 GLN A N 1
ATOM 1544 C CA . GLN A 1 196 ? -35.814 -12.172 39.717 1.00 76.31 196 GLN A CA 1
ATOM 1545 C C . GLN A 1 196 ? -35.386 -11.939 41.176 1.00 76.31 196 GLN A C 1
ATOM 1547 O O . GLN A 1 196 ? -35.900 -11.036 41.838 1.00 76.31 196 GLN A O 1
ATOM 1552 N N . GLN A 1 197 ? -34.414 -12.705 41.683 1.00 77.81 197 GLN A N 1
ATOM 1553 C CA . GLN A 1 197 ? -33.858 -12.490 43.026 1.00 77.81 197 GLN A CA 1
ATOM 1554 C C . GLN A 1 197 ? -33.056 -11.183 43.114 1.00 77.81 197 GLN A C 1
ATOM 1556 O O . GLN A 1 197 ? -33.169 -10.444 44.095 1.00 77.81 197 GLN A O 1
ATOM 1561 N N . ILE A 1 198 ? -32.284 -10.854 42.076 1.00 76.00 198 ILE A N 1
ATOM 1562 C CA . ILE A 1 198 ? -31.545 -9.594 41.979 1.00 76.00 198 ILE A CA 1
ATOM 1563 C C . ILE A 1 198 ? -32.523 -8.421 41.864 1.00 76.00 198 ILE A C 1
ATOM 1565 O O . ILE A 1 198 ? -32.365 -7.451 42.591 1.00 76.00 198 ILE A O 1
ATOM 1569 N N . MET A 1 199 ? -33.587 -8.523 41.064 1.00 79.06 199 MET A N 1
ATOM 1570 C CA . MET A 1 199 ? -34.644 -7.505 41.002 1.00 79.06 199 MET A CA 1
ATOM 1571 C C . MET A 1 199 ? -35.277 -7.259 42.374 1.00 79.06 199 MET A C 1
ATOM 1573 O O . MET A 1 199 ? -35.368 -6.113 42.805 1.00 79.06 199 MET A O 1
ATOM 1577 N N . GLY A 1 200 ? -35.630 -8.323 43.104 1.00 83.19 200 GLY A N 1
ATOM 1578 C CA . GLY A 1 200 ? -36.202 -8.196 44.446 1.00 83.19 200 GLY A CA 1
ATOM 1579 C C . GLY A 1 200 ? -35.239 -7.564 45.459 1.00 83.19 200 GLY A C 1
ATOM 1580 O O . GLY A 1 200 ? -35.643 -6.750 46.290 1.00 83.19 200 GLY A O 1
ATOM 1581 N N . THR A 1 201 ? -33.946 -7.892 45.382 1.00 82.06 201 THR A N 1
ATOM 1582 C CA . THR A 1 201 ? -32.922 -7.283 46.251 1.00 82.06 201 THR A CA 1
ATOM 1583 C C . THR A 1 201 ? -32.606 -5.839 45.860 1.00 82.06 201 THR A C 1
ATOM 1585 O O . THR A 1 201 ? -32.446 -5.008 46.751 1.00 82.06 201 THR A O 1
ATOM 1588 N N . VAL A 1 202 ? -32.593 -5.500 44.569 1.00 85.00 202 VAL A N 1
ATOM 1589 C CA . VAL A 1 202 ? -32.443 -4.125 44.068 1.00 85.00 202 VAL A CA 1
ATOM 1590 C C . VAL A 1 202 ? -33.641 -3.271 44.466 1.00 85.00 202 VAL A C 1
ATOM 1592 O O . VAL A 1 202 ? -33.434 -2.170 44.959 1.00 85.00 202 VAL A O 1
ATOM 1595 N N . GLU A 1 203 ? -34.875 -3.768 44.367 1.00 87.69 203 GLU A N 1
ATOM 1596 C CA . GLU A 1 203 ? -36.057 -3.065 44.886 1.00 87.69 203 GLU A CA 1
ATOM 1597 C C . GLU A 1 203 ? -35.956 -2.829 46.395 1.00 87.69 203 GLU A C 1
ATOM 1599 O O . GLU A 1 203 ? -36.277 -1.748 46.890 1.00 87.69 203 GLU A O 1
ATOM 1604 N N . GLN A 1 204 ? -35.462 -3.815 47.146 1.00 88.88 204 GLN A N 1
ATOM 1605 C CA . GLN A 1 204 ? -35.284 -3.684 48.588 1.00 88.88 204 GLN A CA 1
ATOM 1606 C C . GLN A 1 204 ? -34.175 -2.683 48.952 1.00 88.88 204 GLN A C 1
ATOM 1608 O O . GLN A 1 204 ? -34.335 -1.912 49.903 1.00 88.88 204 GLN A O 1
ATOM 1613 N N . VAL A 1 205 ? -33.070 -2.665 48.202 1.00 85.69 205 VAL A N 1
ATOM 1614 C CA . VAL A 1 205 ? -31.979 -1.691 48.350 1.00 85.69 205 VAL A CA 1
ATOM 1615 C C . VAL A 1 205 ? -32.444 -0.301 47.938 1.00 85.69 205 VAL A C 1
ATOM 1617 O O . VAL A 1 205 ? -32.194 0.641 48.680 1.00 85.69 205 VAL A O 1
ATOM 1620 N N . ASN A 1 206 ? -33.182 -0.168 46.838 1.00 87.75 206 ASN A N 1
ATOM 1621 C CA . ASN A 1 206 ? -33.721 1.105 46.375 1.00 87.75 206 ASN A CA 1
ATOM 1622 C C . ASN A 1 206 ? -34.715 1.676 47.392 1.00 87.75 206 ASN A C 1
ATOM 1624 O O . ASN A 1 206 ? -34.606 2.827 47.788 1.00 87.75 206 ASN A O 1
ATOM 1628 N N . LYS A 1 207 ? -35.588 0.836 47.960 1.00 88.44 207 LYS A N 1
ATOM 1629 C CA . LYS A 1 207 ? -36.497 1.236 49.043 1.00 88.44 207 LYS A CA 1
ATOM 1630 C C . LYS A 1 207 ? -35.749 1.690 50.300 1.00 88.44 207 LYS A C 1
ATOM 1632 O O . LYS A 1 207 ? -36.159 2.645 50.954 1.00 88.44 207 LYS A O 1
ATOM 1637 N N . ARG A 1 208 ? -34.641 1.028 50.650 1.00 84.38 208 ARG A N 1
ATOM 1638 C CA . ARG A 1 208 ? -33.769 1.453 51.762 1.00 84.38 208 ARG A CA 1
ATOM 1639 C C . ARG A 1 208 ? -32.980 2.719 51.436 1.00 84.38 208 ARG A C 1
ATOM 1641 O O . ARG A 1 208 ? -32.734 3.523 52.330 1.00 84.38 208 ARG A O 1
ATOM 1648 N N . PHE A 1 209 ? -32.598 2.908 50.180 1.00 83.62 209 PHE A N 1
ATOM 1649 C CA . PHE A 1 209 ? -31.899 4.091 49.704 1.00 83.62 209 PHE A CA 1
ATOM 1650 C C . PHE A 1 209 ? -32.828 5.305 49.674 1.00 83.62 209 PHE A C 1
ATOM 1652 O O . PHE A 1 209 ? -32.461 6.340 50.211 1.00 83.62 209 PHE A O 1
ATOM 1659 N N . GLU A 1 210 ? -34.062 5.165 49.192 1.00 83.88 210 GLU A N 1
ATOM 1660 C CA . GLU A 1 210 ? -35.102 6.192 49.293 1.00 83.88 210 GLU A CA 1
ATOM 1661 C C . GLU A 1 210 ? -35.416 6.542 50.750 1.00 83.88 210 GLU A C 1
ATOM 1663 O O . GLU A 1 210 ? -35.527 7.717 51.091 1.00 83.88 210 GLU A O 1
ATOM 1668 N N . GLN A 1 211 ? -35.485 5.546 51.642 1.00 83.94 211 GLN A N 1
ATOM 1669 C CA . GLN A 1 211 ? -35.617 5.789 53.083 1.00 83.94 211 GLN A CA 1
ATOM 1670 C C . GLN A 1 211 ? -34.410 6.553 53.648 1.00 83.94 211 GLN A C 1
ATOM 1672 O O . GLN A 1 211 ? -34.589 7.481 54.432 1.00 83.94 211 GLN A O 1
ATOM 1677 N N . SER A 1 212 ? -33.190 6.204 53.230 1.00 76.38 212 SER A N 1
ATOM 1678 C CA . SER A 1 212 ? -31.949 6.897 53.600 1.00 76.38 212 SER A CA 1
ATOM 1679 C C . SER A 1 212 ? -31.896 8.327 53.050 1.00 76.38 212 SER A C 1
ATOM 1681 O O . SER A 1 212 ? -31.500 9.237 53.770 1.00 76.38 212 SER A O 1
ATOM 1683 N N . ILE A 1 213 ? -32.344 8.561 51.815 1.00 74.25 213 ILE A N 1
ATOM 1684 C CA . ILE A 1 213 ? -32.460 9.897 51.221 1.00 74.25 213 ILE A CA 1
ATOM 1685 C C . ILE A 1 213 ? -33.512 10.709 51.965 1.00 74.25 213 ILE A C 1
ATOM 1687 O O . ILE A 1 213 ? -33.248 11.854 52.304 1.00 74.25 213 ILE A O 1
ATOM 1691 N N . ALA A 1 214 ? -34.679 10.138 52.266 1.00 73.06 214 ALA A N 1
ATOM 1692 C CA . ALA A 1 214 ? -35.714 10.818 53.039 1.00 73.06 214 ALA A CA 1
ATOM 1693 C C . ALA A 1 214 ? -35.216 11.191 54.448 1.00 73.06 214 ALA A C 1
ATOM 1695 O O . ALA A 1 214 ? -35.521 12.271 54.945 1.00 73.06 214 ALA A O 1
ATOM 1696 N N . LEU A 1 215 ? -34.397 10.333 55.066 1.00 70.94 215 LEU A N 1
ATOM 1697 C CA . LEU A 1 215 ? -33.738 10.603 56.347 1.00 70.94 215 LEU A CA 1
ATOM 1698 C C . LEU A 1 215 ? -32.643 11.676 56.234 1.00 70.94 215 LEU A C 1
ATOM 1700 O O . LEU A 1 215 ? -32.576 12.550 57.092 1.00 70.94 215 LEU A O 1
ATOM 1704 N N . ARG A 1 216 ? -31.820 11.656 55.177 1.00 66.75 216 ARG A N 1
ATOM 1705 C CA . ARG A 1 216 ? -30.772 12.662 54.913 1.00 66.75 216 ARG A CA 1
ATOM 1706 C C . ARG A 1 216 ? -31.343 14.012 54.486 1.00 66.75 216 ARG A C 1
ATOM 1708 O O . ARG A 1 216 ? -30.802 15.033 54.863 1.00 66.75 216 ARG A O 1
ATOM 1715 N N . ARG A 1 217 ? -32.468 14.050 53.774 1.00 62.03 217 ARG A N 1
ATOM 1716 C CA . ARG A 1 217 ? -33.158 15.295 53.395 1.00 62.03 217 ARG A CA 1
ATOM 1717 C C . ARG A 1 217 ? -33.734 16.038 54.609 1.00 62.03 217 ARG A C 1
ATOM 1719 O O . ARG A 1 217 ? -33.938 17.241 54.533 1.00 62.03 217 ARG A O 1
ATOM 1726 N N . ASN A 1 218 ? -33.946 15.333 55.723 1.00 58.75 218 ASN A N 1
ATOM 1727 C CA . ASN A 1 218 ? -34.312 15.918 57.018 1.00 58.75 218 ASN A CA 1
ATOM 1728 C C . ASN A 1 218 ? -33.091 16.354 57.859 1.00 58.75 2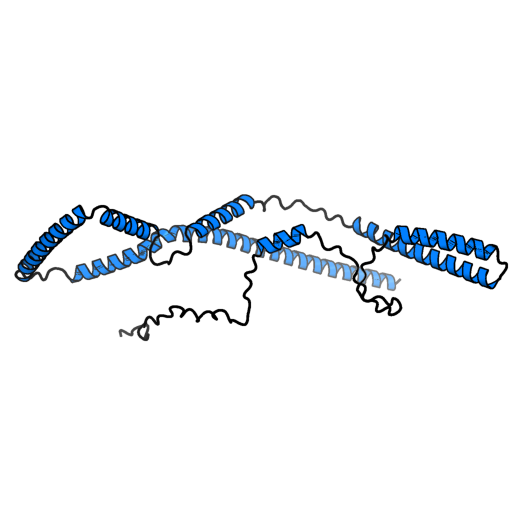18 ASN A C 1
ATOM 1730 O O . ASN A 1 218 ? -33.272 16.955 58.915 1.00 58.75 218 ASN A O 1
ATOM 1734 N N . VAL A 1 219 ? -31.867 16.041 57.420 1.00 60.28 219 VAL A N 1
ATOM 1735 C CA . VAL A 1 219 ? -30.592 16.403 58.057 1.00 60.28 219 VAL A CA 1
ATOM 1736 C C . VAL A 1 219 ? -29.770 17.151 57.009 1.00 60.28 219 VAL A C 1
ATOM 1738 O O . VAL A 1 219 ? -28.935 16.577 56.319 1.00 60.28 219 VAL A O 1
ATOM 1741 N N . GLU A 1 220 ? -30.098 18.425 56.831 1.00 56.38 220 GLU A N 1
ATOM 1742 C CA . GLU A 1 220 ? -29.441 19.369 55.924 1.00 56.38 220 GLU A CA 1
ATOM 1743 C C . GLU A 1 220 ? -27.905 19.195 55.944 1.00 56.38 220 GLU A C 1
ATOM 1745 O O . GLU A 1 220 ? -27.274 19.289 56.997 1.00 56.38 220 GLU A O 1
ATOM 1750 N N . MET A 1 221 ? -27.303 18.892 54.789 1.00 54.31 221 MET A N 1
ATOM 1751 C CA . MET A 1 221 ? -25.848 18.866 54.607 1.00 54.31 221 MET A CA 1
ATOM 1752 C C . MET A 1 221 ? -25.478 19.805 53.461 1.00 54.31 221 MET A C 1
ATOM 1754 O O . MET A 1 221 ? -25.378 19.399 52.306 1.00 54.31 221 MET A O 1
ATOM 1758 N N . GLU A 1 222 ? -25.263 21.071 53.811 1.00 54.06 222 GLU A N 1
ATOM 1759 C CA . GLU A 1 222 ? -24.352 21.964 53.095 1.00 54.06 222 GLU A CA 1
ATOM 1760 C C . GLU A 1 222 ? -22.917 21.525 53.410 1.00 54.06 222 GLU A C 1
ATOM 1762 O O . GLU A 1 222 ? -22.271 22.045 54.317 1.00 54.06 222 GLU A O 1
ATOM 1767 N N . ILE A 1 223 ? -22.425 20.504 52.715 1.00 54.62 223 ILE A N 1
ATOM 1768 C CA . ILE A 1 223 ? -21.021 20.102 52.786 1.00 54.62 223 ILE A CA 1
ATOM 1769 C C . ILE A 1 223 ? -20.552 19.896 51.339 1.00 54.62 223 ILE A C 1
ATOM 1771 O O . ILE A 1 223 ? -21.035 19.005 50.653 1.00 54.62 223 ILE A O 1
ATOM 1775 N N . GLU A 1 224 ? -19.639 20.771 50.891 1.00 55.88 224 GLU A N 1
ATOM 1776 C CA . GLU A 1 224 ? -18.559 20.423 49.941 1.00 55.88 224 GLU A CA 1
ATOM 1777 C C . GLU A 1 224 ? -18.858 20.360 48.424 1.00 55.88 224 GLU A C 1
ATOM 1779 O O . GLU A 1 224 ? -18.108 19.773 47.657 1.00 55.88 224 GLU A O 1
ATOM 1784 N N . ILE A 1 225 ? -19.861 21.095 47.929 1.00 57.75 225 ILE A N 1
ATOM 1785 C CA . ILE A 1 225 ? -20.177 21.155 46.479 1.00 57.75 225 ILE A CA 1
ATOM 1786 C C . ILE A 1 225 ? -19.019 21.732 45.624 1.00 57.75 225 ILE A C 1
ATOM 1788 O O . ILE A 1 225 ? -18.884 21.396 44.451 1.00 57.75 225 ILE A O 1
ATOM 1792 N N . GLN A 1 226 ? -18.157 22.601 46.172 1.00 58.50 226 GLN A N 1
ATOM 1793 C CA . GLN A 1 226 ? -17.070 23.224 45.391 1.00 58.50 226 GLN A CA 1
ATOM 1794 C C . GLN A 1 226 ? -15.855 22.317 45.153 1.00 58.50 226 GLN A C 1
ATOM 1796 O O . GLN A 1 226 ? -15.171 22.490 44.141 1.00 58.50 226 GLN A O 1
ATOM 1801 N N . GLU A 1 227 ? -15.562 21.383 46.060 1.00 62.84 227 GLU A N 1
ATOM 1802 C CA . GLU A 1 227 ? -14.492 20.403 45.838 1.00 62.84 227 GLU A CA 1
ATOM 1803 C C . GLU A 1 227 ? -14.961 19.326 44.862 1.00 62.84 227 GLU A C 1
ATOM 1805 O O . GLU A 1 227 ? -14.217 18.982 43.947 1.00 62.84 227 GLU A O 1
ATOM 1810 N N . ASP A 1 228 ? -16.226 18.910 44.961 1.00 70.88 228 ASP A N 1
ATOM 1811 C CA . ASP A 1 228 ? -16.840 17.951 44.042 1.00 70.88 228 ASP A CA 1
ATOM 1812 C C . ASP A 1 228 ? -16.834 18.433 42.585 1.00 70.88 228 ASP A C 1
ATOM 1814 O O . ASP A 1 228 ? -16.561 17.639 41.690 1.00 70.88 228 ASP A O 1
ATOM 1818 N N . VAL A 1 229 ? -17.049 19.730 42.320 1.00 75.31 229 VAL A N 1
ATOM 1819 C CA . VAL A 1 229 ? -16.984 20.282 40.950 1.00 75.31 229 VAL A CA 1
ATOM 1820 C C . VAL A 1 229 ? -15.561 20.234 40.387 1.00 75.31 229 VAL A C 1
ATOM 1822 O O . VAL A 1 229 ? -15.370 19.826 39.246 1.00 75.31 229 VAL A O 1
ATOM 1825 N N . LYS A 1 230 ? -14.546 20.592 41.183 1.00 79.12 230 LYS A N 1
ATOM 1826 C CA . LYS A 1 230 ? -13.139 20.534 40.744 1.00 79.12 230 LYS A CA 1
ATOM 1827 C C . LYS A 1 230 ? -12.649 19.103 40.583 1.00 79.12 230 LYS A C 1
ATOM 1829 O O . LYS A 1 230 ? -11.888 18.804 39.672 1.00 79.12 230 LYS A O 1
ATOM 1834 N N . ILE A 1 231 ? -13.068 18.218 41.481 1.00 83.62 231 ILE A N 1
ATOM 1835 C CA . ILE A 1 231 ? -12.771 16.793 41.396 1.00 83.62 231 ILE A CA 1
ATOM 1836 C C . ILE A 1 231 ? -13.437 16.214 40.146 1.00 83.62 231 ILE A C 1
ATOM 1838 O O . ILE A 1 231 ? -12.792 15.466 39.420 1.00 83.62 231 ILE A O 1
ATOM 1842 N N . HIS A 1 232 ? -14.682 16.592 39.855 1.00 85.25 232 HIS A N 1
ATOM 1843 C CA . HIS A 1 232 ? -15.383 16.176 38.646 1.00 85.25 232 HIS A CA 1
ATOM 1844 C C . HIS A 1 232 ? -14.682 16.665 37.374 1.00 85.25 232 HIS A C 1
ATOM 1846 O O . HIS A 1 232 ? -14.407 15.847 36.504 1.00 85.25 232 HIS A O 1
ATOM 1852 N N . GLU A 1 233 ? -14.288 17.938 37.311 1.00 85.62 233 GLU A N 1
ATOM 1853 C CA . GLU A 1 233 ? -13.512 18.502 36.197 1.00 85.62 233 GLU A CA 1
ATOM 1854 C C . GLU A 1 233 ? -12.168 17.775 36.013 1.00 85.62 233 GLU A C 1
ATOM 1856 O O . GLU A 1 233 ? -11.780 17.420 34.900 1.00 85.62 233 GLU A O 1
ATOM 1861 N N . LEU A 1 234 ? -11.473 17.459 37.113 1.00 82.31 234 LEU A N 1
ATOM 1862 C CA . LEU A 1 234 ? -10.258 16.644 37.072 1.00 82.31 234 LEU A CA 1
ATOM 1863 C C . LEU A 1 234 ? -10.535 15.215 36.591 1.00 82.31 234 LEU A C 1
ATOM 1865 O O . LEU A 1 234 ? -9.724 14.666 35.851 1.00 82.31 234 LEU A O 1
ATOM 1869 N N . TYR A 1 235 ? -11.656 14.605 36.978 1.00 86.56 235 TYR A N 1
ATOM 1870 C CA . TYR A 1 235 ? -12.046 13.283 36.486 1.00 86.56 235 TYR A CA 1
ATOM 1871 C C . TYR A 1 235 ? -12.361 13.304 34.991 1.00 86.56 235 TYR A C 1
ATOM 1873 O O . TYR A 1 235 ? -11.918 12.401 34.285 1.00 86.56 235 TYR A O 1
ATOM 1881 N N . GLU A 1 236 ? -13.064 14.321 34.494 1.00 85.81 236 GLU A N 1
ATOM 1882 C CA . GLU A 1 236 ? -13.327 14.491 33.061 1.00 85.81 236 GLU A CA 1
ATOM 1883 C C . GLU A 1 236 ? -12.026 14.663 32.275 1.00 85.81 236 GLU A C 1
ATOM 1885 O O . GLU A 1 236 ? -11.805 13.973 31.278 1.00 85.81 236 GLU A O 1
ATOM 1890 N N . LEU A 1 237 ? -11.110 15.497 32.773 1.00 83.50 237 LEU A N 1
ATOM 1891 C CA . LEU A 1 237 ? -9.804 15.708 32.151 1.00 83.50 237 LEU A CA 1
ATOM 1892 C C . LEU A 1 237 ? -8.961 14.425 32.174 1.00 83.50 237 LEU A C 1
ATOM 1894 O O . LEU A 1 237 ? -8.315 14.083 31.183 1.00 83.50 237 LEU A O 1
ATOM 1898 N N . VAL A 1 238 ? -8.990 13.663 33.269 1.00 85.12 238 VAL A N 1
ATOM 1899 C CA . VAL A 1 238 ? -8.313 12.359 33.364 1.00 85.12 238 VAL A CA 1
ATOM 1900 C C . VAL A 1 238 ? -8.907 11.353 32.380 1.00 85.12 238 VAL A C 1
ATOM 1902 O O . VAL A 1 238 ? -8.151 10.619 31.751 1.00 85.12 238 VAL A O 1
ATOM 1905 N N . ILE A 1 239 ? -10.229 11.316 32.206 1.00 83.81 239 ILE A N 1
ATOM 1906 C CA . ILE A 1 239 ? -10.873 10.437 31.221 1.00 83.81 239 ILE A CA 1
ATOM 1907 C C . ILE A 1 239 ? -10.432 10.827 29.806 1.00 83.81 239 ILE A C 1
ATOM 1909 O O . ILE A 1 239 ? -9.959 9.964 29.072 1.00 83.81 239 ILE A O 1
ATOM 1913 N N . ALA A 1 240 ? -10.478 12.118 29.466 1.00 80.44 240 ALA A N 1
ATOM 1914 C CA . ALA A 1 240 ? -10.053 12.620 28.159 1.00 80.44 240 ALA A CA 1
ATOM 1915 C C . ALA A 1 240 ? -8.559 12.364 27.873 1.00 80.44 240 ALA A C 1
ATOM 1917 O O . ALA A 1 240 ? -8.167 12.059 26.749 1.00 80.44 240 ALA A O 1
ATOM 1918 N N . THR A 1 241 ? -7.700 12.460 28.891 1.00 81.31 241 THR A N 1
ATOM 1919 C CA . THR A 1 241 ? -6.245 12.263 28.739 1.00 81.31 241 THR A CA 1
ATOM 1920 C C . THR A 1 241 ? -5.806 10.802 28.804 1.00 81.31 241 THR A C 1
ATOM 1922 O O . THR A 1 241 ? -4.732 10.465 28.300 1.00 81.31 241 THR A O 1
ATOM 1925 N N . LYS A 1 242 ? -6.619 9.910 29.374 1.00 82.12 242 LYS A N 1
ATOM 1926 C CA . LYS A 1 242 ? -6.322 8.474 29.448 1.00 82.12 242 LYS A CA 1
ATOM 1927 C C . LYS A 1 242 ? -6.259 7.823 28.068 1.00 82.12 242 LYS A C 1
ATOM 1929 O O . LYS A 1 242 ? -5.401 6.972 27.836 1.00 82.12 242 LYS A O 1
ATOM 1934 N N . ASP A 1 243 ? -7.107 8.256 27.143 1.00 76.50 243 ASP A N 1
ATOM 1935 C CA . ASP A 1 243 ? -7.078 7.757 25.766 1.00 76.50 243 ASP A CA 1
ATOM 1936 C C . ASP A 1 243 ? -5.782 8.180 25.056 1.00 76.50 243 ASP A C 1
ATOM 1938 O O . ASP A 1 243 ? -5.127 7.373 24.391 1.00 76.50 243 ASP A O 1
ATOM 1942 N N . ILE A 1 244 ? -5.326 9.410 25.312 1.00 80.69 244 ILE A N 1
ATOM 1943 C CA . ILE A 1 244 ? -4.054 9.941 24.800 1.00 80.69 244 ILE A CA 1
ATOM 1944 C C . ILE A 1 244 ? -2.861 9.183 25.397 1.00 80.69 244 ILE A C 1
ATOM 1946 O O . ILE A 1 244 ? -1.884 8.922 24.696 1.00 80.69 244 ILE A O 1
ATOM 1950 N N . GLN A 1 245 ? -2.931 8.771 26.667 1.00 83.38 245 GLN A N 1
ATOM 1951 C CA . GLN A 1 245 ? -1.847 8.050 27.341 1.00 83.38 245 GLN A CA 1
ATOM 1952 C C . GLN A 1 245 ? -1.458 6.754 26.614 1.00 83.38 245 GLN A C 1
ATOM 1954 O O . GLN A 1 245 ? -0.274 6.422 26.544 1.00 83.38 245 GLN A O 1
ATOM 1959 N N . HIS A 1 246 ? -2.432 6.023 26.067 1.00 80.94 246 HIS A N 1
ATOM 1960 C CA . HIS A 1 246 ? -2.173 4.784 25.331 1.00 80.94 246 HIS A CA 1
ATOM 1961 C C . HIS A 1 246 ? -1.702 5.026 23.892 1.00 80.94 246 HIS A C 1
ATOM 1963 O O . HIS A 1 246 ? -0.974 4.201 23.342 1.00 80.94 246 HIS A O 1
ATOM 1969 N N . GLN A 1 247 ? -2.072 6.159 23.297 1.00 85.00 247 GLN A N 1
ATOM 1970 C CA . GLN A 1 247 ? -1.665 6.538 21.943 1.00 85.00 247 GLN A CA 1
ATOM 1971 C C . GLN A 1 247 ? -0.286 7.212 21.903 1.00 85.00 247 GLN A C 1
ATOM 1973 O O . GLN A 1 247 ? 0.403 7.139 20.887 1.00 85.00 247 GLN A O 1
ATOM 1978 N N . LEU A 1 248 ? 0.151 7.837 23.000 1.00 87.62 248 LEU A N 1
ATOM 1979 C CA . LEU A 1 248 ? 1.399 8.597 23.058 1.00 87.62 248 LEU A CA 1
ATOM 1980 C C . LEU A 1 248 ? 2.651 7.767 22.703 1.00 87.62 248 LEU A C 1
ATOM 1982 O O . LEU A 1 248 ? 3.443 8.256 21.899 1.00 87.62 248 LEU A O 1
ATOM 1986 N N . PRO A 1 249 ? 2.846 6.527 23.202 1.00 90.88 249 PRO A N 1
ATOM 1987 C CA . PRO A 1 249 ? 3.983 5.701 22.791 1.00 90.88 249 PRO A CA 1
ATOM 1988 C C . PRO A 1 249 ? 3.979 5.406 21.286 1.00 90.88 249 PRO A C 1
ATOM 1990 O O . PRO A 1 249 ? 5.009 5.531 20.638 1.00 90.88 249 PRO A O 1
ATOM 1993 N N . LEU A 1 250 ? 2.808 5.117 20.706 1.00 88.88 250 LEU A N 1
ATOM 1994 C CA . LEU A 1 250 ? 2.664 4.853 19.269 1.00 88.88 250 LEU A CA 1
ATOM 1995 C C . LEU A 1 250 ? 2.996 6.090 18.424 1.00 88.88 250 LEU A C 1
ATOM 1997 O O . LEU A 1 250 ? 3.592 5.981 17.353 1.00 88.88 250 LEU A O 1
ATOM 2001 N N . LEU A 1 251 ? 2.618 7.279 18.902 1.00 88.94 251 LEU A N 1
ATOM 2002 C CA . LEU A 1 251 ? 2.975 8.543 18.261 1.00 88.94 251 LEU A CA 1
ATOM 2003 C C . LEU A 1 251 ? 4.480 8.812 18.339 1.00 88.94 251 LEU A C 1
ATOM 2005 O O . LEU A 1 251 ? 5.046 9.300 17.364 1.00 88.94 251 LEU A O 1
ATOM 2009 N N . ILE A 1 252 ? 5.126 8.475 19.457 1.00 91.88 252 ILE A N 1
ATOM 2010 C CA . ILE A 1 252 ? 6.581 8.594 19.615 1.00 91.88 252 ILE A CA 1
ATOM 2011 C C . ILE A 1 252 ? 7.301 7.646 18.651 1.00 91.88 252 ILE A C 1
ATOM 2013 O O . ILE A 1 252 ? 8.162 8.110 17.909 1.00 91.88 252 ILE A O 1
ATOM 2017 N N . ASP A 1 253 ? 6.897 6.375 18.579 1.00 90.62 253 ASP A N 1
ATOM 2018 C CA . ASP A 1 253 ? 7.483 5.396 17.651 1.00 90.62 253 ASP A CA 1
ATOM 2019 C C . ASP A 1 253 ? 7.326 5.855 16.189 1.00 90.62 253 ASP A C 1
ATOM 2021 O O . ASP A 1 253 ? 8.253 5.780 15.376 1.00 90.62 253 ASP A O 1
ATOM 2025 N N . ARG A 1 254 ? 6.154 6.406 15.844 1.00 91.44 254 ARG A N 1
ATOM 2026 C CA . ARG A 1 254 ? 5.905 6.973 14.514 1.00 91.44 254 ARG A CA 1
ATOM 2027 C C . ARG A 1 254 ? 6.768 8.205 14.242 1.00 91.44 254 ARG A C 1
ATOM 2029 O O . ARG A 1 254 ? 7.258 8.352 13.125 1.00 91.44 254 ARG A O 1
ATOM 2036 N N . LEU A 1 255 ? 6.947 9.088 15.225 1.00 92.06 255 LEU A N 1
ATOM 2037 C CA . LEU A 1 255 ? 7.819 10.260 15.115 1.00 92.06 255 LEU A CA 1
ATOM 2038 C C . LEU A 1 255 ? 9.285 9.856 14.961 1.00 92.06 255 LEU A C 1
ATOM 2040 O O . LEU A 1 255 ? 9.994 10.486 14.185 1.00 92.06 255 LEU A O 1
ATOM 2044 N N . GLU A 1 256 ? 9.734 8.804 15.644 1.00 91.69 256 GLU A N 1
ATOM 2045 C CA . GLU A 1 256 ? 11.086 8.267 15.499 1.00 91.69 256 GLU A CA 1
ATOM 2046 C C . GLU A 1 256 ? 11.315 7.717 14.085 1.00 91.69 256 GLU A C 1
ATOM 2048 O O . GLU A 1 256 ? 12.270 8.117 13.417 1.00 91.69 256 GLU A O 1
ATOM 2053 N N . SER A 1 257 ? 10.391 6.893 13.580 1.00 91.44 257 SER A N 1
ATOM 2054 C CA . SER A 1 257 ? 10.444 6.381 12.203 1.00 91.44 257 SER A CA 1
ATOM 2055 C C . SER A 1 257 ? 10.397 7.506 11.162 1.00 91.44 257 SER A C 1
ATOM 2057 O O . SER A 1 257 ? 11.156 7.509 10.189 1.00 91.44 257 SER A O 1
ATOM 2059 N N . LEU A 1 258 ? 9.541 8.506 11.381 1.00 91.75 258 LEU A N 1
ATOM 2060 C CA . LEU A 1 258 ? 9.443 9.671 10.509 1.00 91.75 258 LEU A CA 1
ATOM 2061 C C . LEU A 1 258 ? 10.717 10.524 10.560 1.00 91.75 258 LEU A C 1
ATOM 2063 O O . LEU A 1 258 ? 11.157 11.025 9.530 1.00 91.75 258 LEU A O 1
ATOM 2067 N N . ASN A 1 259 ? 11.337 10.672 11.729 1.00 91.38 259 ASN A N 1
ATOM 2068 C CA . ASN A 1 259 ? 12.604 11.380 11.881 1.00 91.38 259 ASN A CA 1
ATOM 2069 C C . ASN A 1 259 ? 13.738 10.663 11.135 1.00 91.38 259 ASN A C 1
ATOM 2071 O O . ASN A 1 259 ? 14.525 11.307 10.443 1.00 91.38 259 ASN A O 1
ATOM 2075 N N . GLU A 1 260 ? 13.789 9.331 11.195 1.00 92.69 260 GLU A N 1
ATOM 2076 C CA . GLU A 1 260 ? 14.731 8.545 10.395 1.00 92.69 260 GLU A CA 1
ATOM 2077 C C . GLU A 1 260 ? 14.518 8.780 8.889 1.00 92.69 260 GLU A C 1
ATOM 2079 O O . GLU A 1 260 ? 15.481 8.966 8.140 1.00 92.69 260 GLU A O 1
ATOM 2084 N N . LEU A 1 261 ? 13.259 8.827 8.440 1.00 91.50 261 LEU A N 1
ATOM 2085 C CA . LEU A 1 261 ? 12.919 9.159 7.058 1.00 91.50 261 LEU A CA 1
ATOM 2086 C C . LEU A 1 261 ? 13.373 10.577 6.703 1.00 91.50 261 LEU A C 1
ATOM 2088 O O . LEU A 1 261 ? 14.049 10.750 5.693 1.00 91.50 261 LEU A O 1
ATOM 2092 N N . HIS A 1 262 ? 13.071 11.577 7.533 1.00 92.25 262 HIS A N 1
ATOM 2093 C CA . HIS A 1 262 ? 13.502 12.956 7.307 1.00 92.25 262 HIS A CA 1
ATOM 2094 C C . HIS A 1 262 ? 15.022 13.077 7.223 1.00 92.25 262 HIS A C 1
ATOM 2096 O O . HIS A 1 262 ? 15.524 13.774 6.342 1.00 92.25 262 HIS A O 1
ATOM 2102 N N . PHE A 1 263 ? 15.760 12.370 8.082 1.00 92.94 263 PHE A N 1
ATOM 2103 C CA . PHE A 1 263 ? 17.217 12.325 8.018 1.00 92.94 263 PHE A CA 1
ATOM 2104 C C . PHE A 1 263 ? 17.698 11.731 6.688 1.00 92.94 263 PHE A C 1
ATOM 2106 O O . PHE A 1 263 ? 18.537 12.330 6.015 1.00 92.94 263 PHE A O 1
ATOM 2113 N N . LYS A 1 264 ? 17.115 10.607 6.249 1.00 91.19 264 LYS A N 1
ATOM 2114 C CA . LYS A 1 264 ? 17.423 9.999 4.944 1.00 91.19 264 LYS A CA 1
ATOM 2115 C C . LYS A 1 264 ? 17.102 10.943 3.784 1.00 91.19 264 LYS A C 1
ATOM 2117 O O . LYS A 1 264 ? 17.926 11.095 2.884 1.00 91.19 264 LYS A O 1
ATOM 2122 N N . THR A 1 265 ? 15.959 11.626 3.811 1.00 93.12 265 THR A N 1
ATOM 2123 C CA . THR A 1 265 ? 15.594 12.622 2.794 1.00 93.12 265 THR A CA 1
ATOM 2124 C C . THR A 1 265 ? 16.576 13.789 2.778 1.00 93.12 265 THR A C 1
ATOM 2126 O O . THR A 1 265 ? 17.016 14.182 1.704 1.00 93.12 265 THR A O 1
ATOM 2129 N N . ALA A 1 266 ? 16.985 14.302 3.940 1.00 92.62 266 ALA A N 1
ATOM 2130 C CA . ALA A 1 266 ? 17.980 15.368 4.025 1.00 92.62 266 ALA A CA 1
ATOM 2131 C C . ALA A 1 266 ? 19.332 14.930 3.443 1.00 92.62 266 ALA A C 1
ATOM 2133 O O . ALA A 1 266 ? 19.935 15.665 2.663 1.00 92.62 266 ALA A O 1
ATOM 2134 N N . THR A 1 267 ? 19.782 13.707 3.748 1.00 92.81 267 THR A N 1
ATOM 2135 C CA . THR A 1 267 ? 21.000 13.162 3.130 1.00 92.81 267 THR A CA 1
ATOM 2136 C C . THR A 1 267 ? 20.852 12.995 1.620 1.00 92.81 267 THR A C 1
ATOM 2138 O O . THR A 1 267 ? 21.773 13.341 0.891 1.00 92.81 267 THR A O 1
ATOM 2141 N N . ALA A 1 268 ? 19.692 12.546 1.128 1.00 93.62 268 ALA A N 1
ATOM 2142 C CA . ALA A 1 268 ? 19.436 12.415 -0.303 1.00 93.62 268 ALA A CA 1
ATOM 2143 C C . ALA A 1 268 ? 19.487 13.775 -1.019 1.00 93.62 268 ALA A C 1
ATOM 2145 O O . ALA A 1 268 ? 20.125 13.880 -2.062 1.00 93.62 268 ALA A O 1
ATOM 2146 N N . VAL A 1 269 ? 18.895 14.823 -0.436 1.00 93.94 269 VAL A N 1
ATOM 2147 C CA . VAL A 1 269 ? 18.998 16.196 -0.961 1.00 93.94 269 VAL A CA 1
ATOM 2148 C C . VAL A 1 269 ? 20.460 16.632 -1.034 1.00 93.94 269 VAL A C 1
ATOM 2150 O O . VAL A 1 269 ? 20.911 17.026 -2.101 1.00 93.94 269 VAL A O 1
ATOM 2153 N N . SER A 1 270 ? 21.234 16.437 0.038 1.00 92.88 270 SER A N 1
ATOM 2154 C CA . SER A 1 270 ? 22.671 16.749 0.030 1.00 92.88 270 SER A CA 1
ATOM 2155 C C . SER A 1 270 ? 23.432 15.990 -1.061 1.00 92.88 270 SER A C 1
ATOM 2157 O O . SER A 1 270 ? 24.323 16.553 -1.687 1.00 92.88 270 SER A O 1
ATOM 2159 N N . THR A 1 271 ? 23.096 14.720 -1.323 1.00 93.62 271 THR A N 1
ATOM 2160 C CA . THR A 1 271 ? 23.739 13.968 -2.415 1.00 93.62 271 THR A CA 1
ATOM 2161 C C . THR A 1 271 ? 23.350 14.474 -3.801 1.00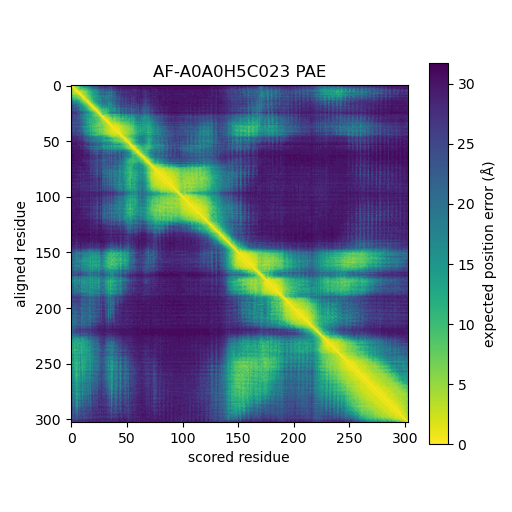 93.62 271 THR A C 1
ATOM 2163 O O . THR A 1 271 ? 24.164 14.400 -4.719 1.00 93.62 271 THR A O 1
ATOM 2166 N N . VAL A 1 272 ? 22.127 14.986 -3.966 1.00 95.38 272 VAL A N 1
ATOM 2167 C CA . VAL A 1 272 ? 21.676 15.604 -5.218 1.00 95.38 272 VAL A CA 1
ATOM 2168 C C . VAL A 1 272 ? 22.399 16.928 -5.437 1.00 95.38 272 VAL A C 1
ATOM 2170 O O . VAL A 1 272 ? 22.878 17.154 -6.543 1.00 95.38 272 VAL A O 1
ATOM 2173 N N . ASP A 1 273 ? 22.567 17.740 -4.394 1.00 95.25 273 ASP A N 1
ATOM 2174 C CA . ASP A 1 273 ? 23.341 18.984 -4.469 1.00 95.25 273 ASP A CA 1
ATOM 2175 C C . ASP A 1 273 ? 24.805 18.700 -4.856 1.00 95.25 273 ASP A C 1
ATOM 2177 O O . ASP A 1 273 ? 25.346 19.319 -5.768 1.00 95.25 273 ASP A O 1
ATOM 2181 N N . GLU A 1 274 ? 25.433 17.679 -4.261 1.00 94.69 274 GLU A N 1
ATOM 2182 C CA . GLU A 1 274 ? 26.782 17.246 -4.658 1.00 94.69 274 GLU A CA 1
ATOM 2183 C C . GLU A 1 274 ? 26.857 16.737 -6.109 1.00 94.69 274 GLU A C 1
ATOM 2185 O O . GLU A 1 274 ? 27.899 16.851 -6.764 1.00 94.69 274 GLU A O 1
ATOM 2190 N N . MET A 1 275 ? 25.790 16.112 -6.616 1.00 94.38 275 MET A N 1
ATOM 2191 C CA . MET A 1 275 ? 25.711 15.709 -8.020 1.00 94.38 275 MET A CA 1
ATOM 2192 C C . MET A 1 275 ? 25.558 16.917 -8.940 1.00 94.38 275 MET A C 1
ATOM 2194 O O . MET A 1 275 ? 26.207 16.940 -9.984 1.00 94.38 275 MET A O 1
ATOM 2198 N N . ASP A 1 276 ? 24.752 17.907 -8.559 1.00 96.19 276 ASP A N 1
ATOM 2199 C CA . ASP A 1 276 ? 24.581 19.146 -9.318 1.00 96.19 276 ASP A CA 1
ATOM 2200 C C . ASP A 1 276 ? 25.905 19.912 -9.414 1.00 96.19 276 ASP A C 1
ATOM 2202 O O . ASP A 1 276 ? 26.340 20.252 -10.514 1.00 96.19 276 ASP A O 1
ATOM 2206 N N . ASP A 1 277 ? 26.641 20.035 -8.306 1.00 95.94 277 ASP A N 1
ATOM 2207 C CA . ASP A 1 277 ? 27.986 20.617 -8.296 1.00 95.94 277 ASP A CA 1
ATOM 2208 C C . ASP A 1 277 ? 28.926 19.889 -9.271 1.00 95.94 277 ASP A C 1
ATOM 2210 O O . ASP A 1 277 ? 29.629 20.514 -10.073 1.00 95.94 277 ASP A O 1
ATOM 2214 N N . LYS A 1 278 ? 28.918 18.549 -9.264 1.00 95.06 278 LYS A N 1
ATOM 2215 C CA . LYS A 1 278 ? 29.718 17.749 -10.205 1.00 95.06 278 LYS A CA 1
ATOM 2216 C C . LYS A 1 278 ? 29.274 17.960 -11.653 1.00 95.06 278 LYS A C 1
ATOM 2218 O O . LYS A 1 278 ? 30.132 18.095 -12.526 1.00 95.06 278 LYS A O 1
ATOM 2223 N N . LEU A 1 279 ? 27.974 18.034 -11.930 1.00 94.75 279 LEU A N 1
ATOM 2224 C CA . LEU A 1 279 ? 27.453 18.319 -13.269 1.00 94.75 279 LEU A CA 1
ATOM 2225 C C . LEU A 1 279 ? 27.856 19.716 -13.749 1.00 94.75 279 LEU A C 1
ATOM 2227 O O . LEU A 1 279 ? 28.276 19.858 -14.897 1.00 94.75 279 LEU A O 1
ATOM 2231 N N . MET A 1 280 ? 27.831 20.720 -12.874 1.00 95.81 280 MET A N 1
ATOM 2232 C CA . MET A 1 280 ? 28.305 22.069 -13.188 1.00 95.81 280 MET A CA 1
ATOM 2233 C C . MET A 1 280 ? 29.805 22.082 -13.497 1.00 95.81 280 MET A C 1
ATOM 2235 O O . MET A 1 280 ? 30.234 22.743 -14.445 1.00 95.81 280 MET A O 1
ATOM 2239 N N . THR A 1 281 ? 30.616 21.314 -12.758 1.00 96.00 281 THR A N 1
ATOM 2240 C CA . THR A 1 281 ? 32.046 21.174 -13.085 1.00 96.00 281 THR A CA 1
ATOM 2241 C C . THR A 1 281 ? 32.271 20.485 -14.430 1.00 96.00 281 THR A C 1
ATOM 2243 O O . THR A 1 281 ? 33.073 20.972 -15.222 1.00 96.00 281 THR A O 1
ATOM 2246 N N . LEU A 1 282 ? 31.515 19.427 -14.742 1.00 95.12 282 LEU A N 1
ATOM 2247 C CA . LEU A 1 282 ? 31.595 18.741 -16.034 1.00 95.12 282 LEU A CA 1
ATOM 2248 C C . LEU A 1 282 ? 31.150 19.637 -17.191 1.00 95.12 282 LEU A C 1
ATOM 2250 O O . LEU A 1 282 ? 31.795 19.640 -18.234 1.00 95.12 282 LEU A O 1
ATOM 2254 N N . SER A 1 283 ? 30.087 20.424 -17.008 1.00 96.38 283 SER A N 1
ATOM 2255 C CA . SER A 1 283 ? 29.648 21.410 -18.001 1.00 96.38 283 SER A CA 1
ATOM 2256 C C . SER A 1 283 ? 30.755 22.420 -18.284 1.00 96.38 283 SER A C 1
ATOM 2258 O O . SER A 1 283 ? 31.069 22.691 -19.438 1.00 96.38 283 SER A O 1
ATOM 2260 N N . LYS A 1 284 ? 31.407 22.926 -17.234 1.00 95.50 284 LYS A N 1
ATOM 2261 C CA . LYS A 1 284 ? 32.528 23.855 -17.379 1.00 95.50 284 LYS A CA 1
ATOM 2262 C C . LYS A 1 284 ? 33.727 23.212 -18.081 1.00 95.50 284 LYS A C 1
ATOM 2264 O O . LYS A 1 284 ? 34.399 23.870 -18.871 1.00 95.50 284 LYS A O 1
ATOM 2269 N N . ASP A 1 285 ? 34.011 21.944 -17.801 1.00 96.06 285 ASP A N 1
ATOM 2270 C CA . ASP A 1 285 ? 35.081 21.208 -18.473 1.00 96.06 285 ASP A CA 1
ATOM 2271 C C . ASP A 1 285 ? 34.765 20.959 -19.954 1.00 96.06 285 ASP A C 1
ATOM 2273 O O . ASP A 1 285 ? 35.664 21.082 -20.787 1.00 96.06 285 ASP A O 1
ATOM 2277 N N . LEU A 1 286 ? 33.500 20.701 -20.303 1.00 95.94 286 LEU A N 1
ATOM 2278 C CA . LEU A 1 286 ? 33.045 20.617 -21.693 1.00 95.94 286 LEU A CA 1
ATOM 2279 C C . LEU A 1 286 ? 33.217 21.950 -22.427 1.00 95.94 286 LEU A C 1
ATOM 2281 O O . LEU A 1 286 ? 33.805 21.959 -23.509 1.00 95.94 286 LEU A O 1
ATOM 2285 N N . ASP A 1 287 ? 32.810 23.065 -21.819 1.00 96.00 287 ASP A N 1
ATOM 2286 C CA . ASP A 1 287 ? 33.010 24.404 -22.390 1.00 96.00 287 ASP A CA 1
ATOM 2287 C C . ASP A 1 287 ? 34.507 24.698 -22.600 1.00 96.00 287 ASP A C 1
ATOM 2289 O O . ASP A 1 287 ? 34.928 25.240 -23.626 1.00 96.00 287 ASP A O 1
ATOM 2293 N N . ASN A 1 288 ? 35.352 24.294 -21.643 1.00 95.81 288 ASN A N 1
ATOM 2294 C CA . ASN A 1 288 ? 36.804 24.422 -21.760 1.00 95.81 288 ASN A CA 1
ATOM 2295 C C . ASN A 1 288 ? 37.361 23.569 -22.910 1.00 95.81 288 ASN A C 1
ATOM 2297 O O . ASN A 1 288 ? 38.259 24.014 -23.630 1.00 95.81 288 ASN A O 1
ATOM 2301 N N . TRP A 1 289 ? 36.866 22.342 -23.090 1.00 96.38 289 TRP A N 1
ATOM 2302 C CA . TRP A 1 289 ? 37.274 21.468 -24.191 1.00 96.38 289 TRP A CA 1
ATOM 2303 C C . TRP A 1 289 ? 36.836 22.022 -25.544 1.00 96.38 289 TRP A C 1
ATOM 2305 O O . TRP A 1 289 ? 37.643 22.029 -26.473 1.00 96.38 289 TRP A O 1
ATOM 2315 N N . GLU A 1 290 ? 35.619 22.552 -25.649 1.00 95.81 290 GLU A N 1
ATOM 2316 C CA . GLU A 1 290 ? 35.122 23.226 -26.850 1.00 95.81 290 GLU A CA 1
ATOM 2317 C C . GLU A 1 290 ? 35.969 24.459 -27.190 1.00 95.81 290 GLU A C 1
ATOM 2319 O O . GLU A 1 290 ? 36.356 24.665 -28.346 1.00 95.81 290 GLU A O 1
ATOM 2324 N N . HIS A 1 291 ? 36.349 25.243 -26.179 1.00 94.12 291 HIS A N 1
ATOM 2325 C CA . HIS A 1 291 ? 37.237 26.383 -26.367 1.00 94.12 291 HIS A CA 1
ATOM 2326 C C . HIS A 1 291 ? 38.629 25.956 -26.858 1.00 94.12 291 HIS A C 1
ATOM 2328 O O . HIS A 1 291 ? 39.152 26.528 -27.816 1.00 94.12 291 HIS A O 1
ATOM 2334 N N . CYS A 1 292 ? 39.226 24.926 -26.250 1.00 93.31 292 CYS A N 1
ATOM 2335 C CA . CYS A 1 292 ? 40.507 24.362 -26.685 1.00 93.31 292 CYS A CA 1
ATOM 2336 C C . CYS A 1 292 ? 40.443 23.811 -28.119 1.00 93.31 292 CYS A C 1
ATOM 2338 O O . CYS A 1 292 ? 41.376 24.018 -28.899 1.00 93.31 292 CYS A O 1
ATOM 2340 N N . LEU A 1 293 ? 39.345 23.145 -28.483 1.00 94.19 293 LEU A N 1
ATOM 2341 C CA . LEU A 1 293 ? 39.112 22.633 -29.832 1.00 94.19 293 LEU A CA 1
ATOM 2342 C C . LEU A 1 293 ? 39.014 23.780 -30.847 1.00 94.19 293 LEU A C 1
ATOM 2344 O O . LEU A 1 293 ? 39.696 23.755 -31.869 1.00 94.19 293 LEU A O 1
ATOM 2348 N N . SER A 1 294 ? 38.254 24.826 -30.521 1.00 92.00 294 SER A N 1
ATOM 2349 C CA . SER A 1 294 ? 38.116 26.029 -31.352 1.00 92.00 294 SER A CA 1
ATOM 2350 C C . SER A 1 294 ? 39.457 26.752 -31.541 1.00 92.00 294 SER A C 1
ATOM 2352 O O . SER A 1 294 ? 39.792 27.221 -32.632 1.00 92.00 294 SER A O 1
ATOM 2354 N N . GLN A 1 295 ? 40.284 26.815 -30.491 1.00 91.69 295 GLN A N 1
ATOM 2355 C CA . GLN A 1 295 ? 41.640 27.359 -30.592 1.00 91.69 295 GLN A CA 1
ATOM 2356 C C . GLN A 1 295 ? 42.533 26.515 -31.510 1.00 91.69 295 GLN A C 1
ATOM 2358 O O . GLN A 1 295 ? 43.297 27.074 -32.297 1.00 91.69 295 GLN A O 1
ATOM 2363 N N . LEU A 1 296 ? 42.449 25.185 -31.436 1.00 91.75 296 LEU A N 1
ATOM 2364 C CA . LEU A 1 296 ? 43.176 24.295 -32.342 1.00 91.75 296 LEU A CA 1
ATOM 2365 C C . LEU A 1 296 ? 42.727 24.473 -33.792 1.00 91.75 296 LEU A C 1
ATOM 2367 O O . LEU A 1 296 ? 43.577 24.589 -34.673 1.00 91.75 296 LEU A O 1
ATOM 2371 N N . GLU A 1 297 ? 41.421 24.557 -34.032 1.00 92.75 297 GLU A N 1
ATOM 2372 C CA . GLU A 1 297 ? 40.860 24.773 -35.364 1.00 92.75 297 GLU A CA 1
ATOM 2373 C C . GLU A 1 297 ? 41.325 26.107 -35.962 1.00 92.75 297 GLU A C 1
ATOM 2375 O O . GLU A 1 297 ? 41.825 26.140 -37.087 1.00 92.75 297 GLU A O 1
ATOM 2380 N N . SER A 1 298 ? 41.279 27.195 -35.187 1.00 90.81 298 SER A N 1
ATOM 2381 C CA . SER A 1 298 ? 41.765 28.504 -35.648 1.00 90.81 298 SER A CA 1
ATOM 2382 C C . SER A 1 298 ? 43.268 28.513 -35.956 1.00 90.81 298 SER A C 1
ATOM 2384 O O . SER A 1 298 ? 43.702 29.161 -36.909 1.00 90.81 298 SER A O 1
ATOM 2386 N N . LYS A 1 299 ? 44.083 27.759 -35.202 1.00 90.31 299 LYS A N 1
ATOM 2387 C CA . LYS A 1 299 ? 45.507 27.580 -35.519 1.00 90.31 299 LYS A CA 1
ATOM 2388 C C . LYS A 1 299 ? 45.721 26.767 -36.790 1.00 90.31 299 LYS A C 1
ATOM 2390 O O . LYS A 1 299 ? 46.651 27.071 -37.528 1.00 90.31 299 LYS A O 1
ATOM 2395 N N . PHE A 1 300 ? 44.878 25.772 -37.052 1.00 84.50 300 PHE A N 1
ATOM 2396 C CA . PHE A 1 300 ? 44.954 24.960 -38.266 1.00 84.50 300 PHE A CA 1
ATOM 2397 C C . PHE A 1 300 ? 44.544 25.743 -39.517 1.00 84.50 300 PHE A C 1
ATOM 2399 O O . PHE A 1 300 ? 45.130 25.543 -40.570 1.00 84.50 300 PHE A O 1
ATOM 2406 N N . GLN A 1 301 ? 43.582 26.661 -39.400 1.00 78.81 301 GLN A N 1
ATOM 2407 C CA . GLN A 1 301 ? 43.156 27.540 -40.498 1.00 78.81 301 GLN A CA 1
ATOM 2408 C C . GLN A 1 301 ? 44.155 28.674 -40.808 1.00 78.81 301 GLN A C 1
ATOM 2410 O O . GLN A 1 301 ? 44.041 29.323 -41.844 1.00 78.81 301 GLN A O 1
ATOM 2415 N N . SER A 1 302 ? 45.113 28.938 -39.912 1.00 66.19 302 SER A N 1
ATOM 2416 C CA . SER A 1 302 ? 46.139 29.988 -40.048 1.00 66.19 302 SER A CA 1
ATOM 2417 C C . SER A 1 302 ? 47.452 29.492 -40.690 1.00 66.19 302 SER A C 1
ATOM 2419 O O . SER A 1 302 ? 48.359 30.288 -40.940 1.00 66.19 302 SER A O 1
ATOM 2421 N N . ILE A 1 303 ? 47.566 28.184 -40.946 1.00 49.03 303 ILE A N 1
ATOM 2422 C CA . ILE A 1 303 ? 48.692 27.521 -41.632 1.00 49.03 303 ILE A CA 1
ATOM 2423 C C . ILE A 1 303 ? 48.285 27.224 -43.075 1.00 49.03 303 ILE A C 1
ATOM 2425 O O . ILE A 1 303 ? 49.128 27.458 -43.971 1.00 49.03 303 ILE A O 1
#

Foldseek 3Di:
DDDDPDDDDPPDPPPPPVPVPPPPPDDPVDDPDDDPPVVVVVVVVVVDDDDPQDQDPPPPVVPPDPDGDRDPPDPPVVVLVVVVVVLVVLVVVLVVPPDPVSVVVNVVVVVVNVVVVVVVVVVVVVVVVVVVVDDDPPPPPPPPVPPPVVVVVVVVVVVVVVCVVVDDDDPPDDPVVVVVVVVVVVVCVVCVVVVVVVVVVVVVVVVVVVVVVVVVVVVDDPPDPPVVVVVVVVVVVCVVCVVVVVCVVVVVVVVVVVVVVVVVVVVVVVVVVVVVVVVVVVVVVVVVVVVVVVVVVVVVVVD

Radius of gyration: 44.8 Å; Cα contacts (8 Å, |Δi|>4): 24; chains: 1; bounding box: 86×65×136 Å

Organism: Cyberlindnera jadinii (strain ATCC 18201 / CBS 1600 / BCRC 20928 /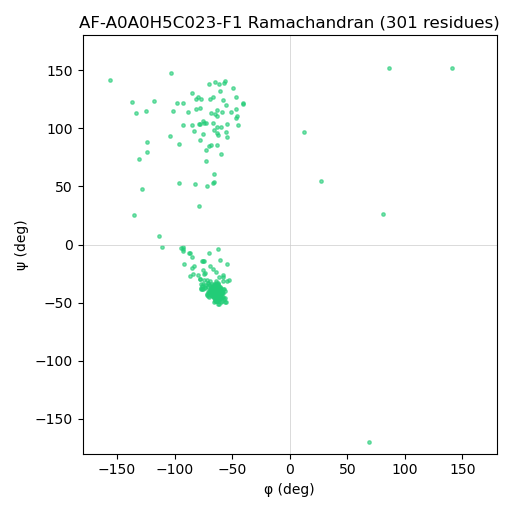 JCM 3617 / NBRC 0987 / NRRL Y-1542) (NCBI:txid983966)

Solvent-accessible surface area (backbone atoms only — not comparable to full-atom values): 18557 Å² total; per-residue (Å²): 134,91,68,76,93,69,90,74,78,81,87,67,85,75,77,74,63,76,71,72,67,79,67,83,69,78,51,95,89,56,88,82,76,84,78,57,64,66,66,49,48,56,52,52,67,70,68,48,83,81,73,91,54,72,82,81,77,77,84,63,74,85,61,90,58,99,66,93,72,76,65,85,75,70,56,69,66,63,54,52,54,51,52,49,54,54,49,53,52,52,50,52,59,41,70,75,43,94,45,71,66,54,52,56,50,50,58,50,52,54,51,53,50,52,54,53,52,50,54,55,53,52,56,57,51,58,59,57,64,62,58,74,76,63,76,73,84,76,72,86,84,68,81,80,77,67,69,52,59,69,55,52,52,50,49,49,53,51,47,53,51,49,46,64,74,66,48,90,70,66,94,87,60,56,70,66,55,54,51,52,48,51,50,50,51,50,52,49,68,73,31,58,73,58,48,56,52,49,51,55,50,49,53,52,48,48,54,50,47,51,51,50,47,59,55,43,72,76,50,83,75,95,70,65,68,71,58,54,52,53,51,49,52,50,49,53,51,49,57,65,47,51,62,49,61,71,46,48,61,59,51,50,55,49,49,51,55,49,48,53,48,50,52,52,51,51,52,50,50,54,51,49,52,56,47,51,54,50,50,54,51,50,51,52,51,50,53,50,49,52,52,53,50,51,52,50,50,55,55,60,76,73,108

Mean predicted aligned error: 21.36 Å

InterPro domains:
  IPR028133 Dynamitin [PF04912] (77-301)
  IPR028133 Dynamitin [PTHR15346] (151-301)

pLDDT: mean 75.83, std 14.26, range [39.28, 96.38]